Protein AF-A0A4T0DC90-F1 (afdb_monomer_lite)

Sequence (274 aa):
TYKVEVFDHVWHELFNWTFVLSLPRQASRREHAYLPKASVQKIWEVMRNKPYNVRPTMSMYNKLIKSLFIQQRTRDMWHYMCEALPLFEDMRIKTRDLSKALRKALRQPRHEIYTAQPVGQLHEDYMHSRVVQKTSRLWLKRWVRLLLASMHSWRKVDKDLFWSTIQIPKVILEWKEFMPSKVWYDIPGGRVGIILRSGEEKEIYQDKTMNIMDANDKVLGNNSLLPAQDGNRYVLTRRQQKAATKRGRVTLNQQIKAEKDSAGQKLQPEIDDE

Organism: Aureobasidium pullulans (NCBI:txid5580)

Foldseek 3Di:
DDPDQDDLVNLVVVLVVQLVLCDADPVDPPGDRNDPLCVSVVSVCVCCDPPNNHDDDLVSLLSVLVSCLVVLVLVVSVVSLVVCVVVLVVLVVQLVVLVVVLVVVVPDPPVPPPDPDDSVVSVVSNVVSVVSNVVSLVSSLVSVVSSQVSCQVCQVVPPVCCCVPPVVVVVCVVSVVSYDQWGWHAGPVGIDIDGNDDPVRVVVVVVVVVVVVVVVVVVCVVVPPDDPDDDCPDPPDPVNVVVVVVVVVVVVVVVVVVVVVVVVVPDDDDDDDD

Secondary structure (DSSP, 8-state):
-------HHHHHHHHHHHHHHHSPPTT-TTPPPSS-TTHHHHHHHHHHSTTT-PPPPHHHHHHHHHHHHHTT-HHHHHHHHHHHHHHHHHHHHHHHHHHHHHHHHHHS-TT----SS-HHHHHHHHHHHHHHHHHHHHHHHHHHHHHHHHHGGGGGT-TTSHIIIIIHHHHHHHTGGGS-SEEEEEETTEEEEEE---HHHHHHHHHHHHHHHHHHHHHHHHS--S----S------HHHHHHHHHHHHHHHHHHHHHHHHHHHTT--------

Radius of gyration: 29.91 Å; chains: 1; bounding box: 74×61×105 Å

pLDDT: mean 76.02, std 16.68, range [38.88, 96.06]

Structure (mmCIF, N/CA/C/O backbone):
data_AF-A0A4T0DC90-F1
#
_entry.id   AF-A0A4T0DC90-F1
#
loop_
_atom_site.group_PDB
_atom_site.id
_atom_site.type_symbol
_atom_site.label_atom_id
_atom_site.label_alt_id
_atom_site.label_comp_id
_atom_site.label_asym_id
_atom_site.label_entity_id
_atom_site.label_seq_id
_atom_site.pdbx_PDB_ins_code
_atom_site.Cartn_x
_atom_site.Cartn_y
_atom_site.Cartn_z
_atom_site.occupancy
_atom_site.B_iso_or_equiv
_atom_site.auth_seq_id
_atom_site.auth_comp_id
_atom_site.auth_asym_id
_atom_site.auth_atom_id
_atom_site.pdbx_PDB_model_num
ATOM 1 N N . THR A 1 1 ? -26.471 -15.762 -27.097 1.00 46.19 1 THR A N 1
ATOM 2 C CA . THR A 1 1 ? -25.448 -15.151 -26.216 1.00 46.19 1 THR A CA 1
ATOM 3 C C . THR A 1 1 ? -25.757 -15.542 -24.788 1.00 46.19 1 THR A C 1
ATOM 5 O O . THR A 1 1 ? -26.810 -15.174 -24.283 1.00 46.19 1 THR A O 1
ATOM 8 N N . TYR A 1 2 ? -24.912 -16.364 -24.165 1.00 47.03 2 TYR A N 1
ATOM 9 C CA . TYR A 1 2 ? -25.141 -16.836 -22.797 1.00 47.03 2 TYR A CA 1
ATOM 10 C C . TYR A 1 2 ? -24.997 -15.668 -21.809 1.00 47.03 2 TYR A C 1
ATOM 12 O O . TYR A 1 2 ? -23.933 -15.058 -21.725 1.00 47.03 2 TYR A O 1
ATOM 20 N N . LYS A 1 3 ? -26.076 -15.337 -21.088 1.00 64.31 3 LYS A N 1
ATOM 21 C CA . LYS A 1 3 ? -26.096 -14.346 -19.999 1.00 64.31 3 LYS A CA 1
ATOM 22 C C . LYS A 1 3 ? -25.589 -15.001 -18.711 1.00 64.31 3 LYS A C 1
ATOM 24 O O . LYS A 1 3 ? -26.367 -15.254 -17.800 1.00 64.31 3 LYS A O 1
ATOM 29 N N . VAL A 1 4 ? -24.311 -15.368 -18.672 1.00 71.88 4 VAL A N 1
ATOM 30 C CA . VAL A 1 4 ? -23.706 -15.873 -17.433 1.00 71.88 4 VAL A CA 1
ATOM 31 C C . VAL A 1 4 ? -23.219 -14.676 -16.628 1.00 71.88 4 VAL A C 1
ATOM 33 O O . VAL A 1 4 ? -22.333 -13.946 -17.071 1.00 71.88 4 VAL A O 1
ATOM 36 N N . GLU A 1 5 ? -23.822 -14.456 -15.463 1.00 78.88 5 GLU A N 1
ATOM 37 C CA . GLU A 1 5 ? -23.371 -13.443 -14.513 1.00 78.88 5 GLU A CA 1
ATOM 38 C C . GLU A 1 5 ? -22.066 -13.914 -13.868 1.00 78.88 5 GLU A C 1
ATOM 40 O O . GLU A 1 5 ? -22.009 -14.956 -13.213 1.00 78.88 5 GLU A O 1
ATOM 45 N N . VAL A 1 6 ? -20.986 -13.168 -14.091 1.00 81.31 6 VAL A N 1
ATOM 46 C CA . VAL A 1 6 ? -19.691 -13.472 -13.479 1.00 81.31 6 VAL A CA 1
ATOM 47 C C . VAL A 1 6 ? -19.622 -12.760 -12.135 1.00 81.31 6 VAL A C 1
ATOM 49 O O . VAL A 1 6 ? -19.475 -11.541 -12.084 1.00 81.31 6 VAL A O 1
ATOM 52 N N . PHE A 1 7 ? -19.726 -13.527 -11.053 1.00 87.00 7 PHE A N 1
ATOM 53 C CA . PHE A 1 7 ? -19.676 -13.005 -9.688 1.00 87.00 7 PHE A CA 1
ATOM 54 C C . PHE A 1 7 ? -18.282 -12.487 -9.295 1.00 87.00 7 PHE A C 1
ATOM 56 O O . PHE A 1 7 ? -17.257 -12.998 -9.752 1.00 87.00 7 PHE A O 1
ATOM 63 N N . ASP A 1 8 ? -18.234 -11.548 -8.346 1.00 86.62 8 ASP A N 1
ATOM 64 C CA . ASP A 1 8 ? -16.992 -10.947 -7.829 1.00 86.62 8 ASP A CA 1
ATOM 65 C C . ASP A 1 8 ? -15.973 -11.983 -7.326 1.00 86.62 8 ASP A C 1
ATOM 67 O O . ASP A 1 8 ? -14.770 -11.855 -7.562 1.00 86.62 8 ASP A O 1
ATOM 71 N N . HIS A 1 9 ? -16.436 -13.050 -6.667 1.00 89.75 9 HIS A N 1
ATOM 72 C CA . HIS A 1 9 ? -15.550 -14.104 -6.166 1.00 89.75 9 HIS A CA 1
ATOM 73 C C . HIS A 1 9 ? -14.828 -14.848 -7.302 1.00 89.75 9 HIS A C 1
ATOM 75 O O . HIS A 1 9 ? -13.655 -15.190 -7.155 1.00 89.75 9 HIS A O 1
ATOM 81 N N . VAL A 1 10 ? -15.482 -15.036 -8.455 1.00 92.06 10 VAL A N 1
ATOM 82 C CA . VAL A 1 10 ? -14.874 -15.669 -9.635 1.00 92.06 10 VAL A CA 1
ATOM 83 C C . VAL A 1 10 ? -13.746 -14.793 -10.168 1.00 92.06 10 VAL A C 1
ATOM 85 O O . VAL A 1 10 ? -12.674 -15.297 -10.494 1.00 92.06 10 VAL A O 1
ATOM 88 N N . TRP A 1 11 ? -13.940 -13.472 -10.189 1.00 93.31 11 TRP A N 1
ATOM 89 C CA . TRP A 1 11 ? -12.897 -12.522 -10.576 1.00 93.31 11 TRP A CA 1
ATOM 90 C C . TRP A 1 11 ? -11.725 -12.502 -9.599 1.00 93.31 11 TRP A C 1
ATOM 92 O O . TRP A 1 11 ? -10.570 -12.451 -10.029 1.00 93.31 11 TRP A O 1
ATOM 102 N N . HIS A 1 12 ? -11.995 -12.586 -8.295 1.00 92.62 12 HIS A N 1
ATOM 103 C CA . HIS A 1 12 ? -10.946 -12.715 -7.288 1.00 92.62 12 HIS A CA 1
ATOM 104 C C . HIS A 1 12 ? -10.106 -13.979 -7.500 1.00 92.62 12 HIS A C 1
ATOM 106 O O . HIS A 1 12 ? -8.875 -13.889 -7.497 1.00 92.62 12 HIS A O 1
ATOM 112 N N . GLU A 1 13 ? -10.745 -15.127 -7.732 1.00 94.25 13 GLU A N 1
ATOM 113 C CA . GLU A 1 13 ? -10.051 -16.385 -8.011 1.00 94.25 13 GLU A CA 1
ATOM 114 C C . GLU A 1 13 ? -9.278 -16.329 -9.327 1.00 94.25 13 GLU A C 1
ATOM 116 O O . GLU A 1 13 ? -8.080 -16.615 -9.351 1.00 94.25 13 GLU A O 1
ATOM 121 N N . LEU A 1 14 ? -9.900 -15.868 -10.412 1.00 94.31 14 LEU A N 1
ATOM 122 C CA . LEU A 1 14 ? -9.240 -15.728 -11.709 1.00 94.31 14 LEU A CA 1
ATOM 123 C C . LEU A 1 14 ? -7.994 -14.837 -11.606 1.00 94.31 14 LEU A C 1
ATOM 125 O O . LEU A 1 14 ? -6.917 -15.181 -12.100 1.00 94.31 14 LEU A O 1
ATOM 129 N N . PHE A 1 15 ? -8.103 -13.707 -10.912 1.00 94.62 15 PHE A N 1
ATOM 130 C CA . PHE A 1 15 ? -6.975 -12.815 -10.681 1.00 94.62 15 PHE A CA 1
ATOM 131 C C . PHE A 1 15 ? -5.882 -13.461 -9.812 1.00 94.62 15 PHE A C 1
ATOM 133 O O . PHE A 1 15 ? -4.690 -13.301 -10.083 1.00 94.62 15 PHE A O 1
ATOM 140 N N . ASN A 1 16 ? -6.263 -14.225 -8.783 1.00 94.19 16 ASN A N 1
ATOM 141 C CA . ASN A 1 16 ? -5.315 -14.966 -7.950 1.00 94.19 16 ASN A CA 1
ATOM 142 C C . ASN A 1 16 ? -4.542 -16.005 -8.769 1.00 94.19 16 ASN A C 1
ATOM 144 O O . ASN A 1 16 ? -3.310 -16.021 -8.718 1.00 94.19 16 ASN A O 1
ATOM 148 N N . TRP A 1 17 ? -5.242 -16.835 -9.543 1.00 92.94 17 TRP A N 1
ATOM 149 C CA . TRP A 1 17 ? -4.631 -17.881 -10.361 1.00 92.94 17 TRP A CA 1
ATOM 150 C C . TRP A 1 17 ? -3.724 -17.304 -11.433 1.00 92.94 17 TRP A C 1
ATOM 152 O O . TRP A 1 17 ? -2.595 -17.757 -11.603 1.00 92.94 17 TRP A O 1
ATOM 162 N N . THR A 1 18 ? -4.161 -16.248 -12.108 1.00 93.69 18 THR A N 1
ATOM 163 C CA . THR A 1 18 ? -3.345 -15.610 -13.146 1.00 93.69 18 THR A CA 1
ATOM 164 C C . THR A 1 18 ? -2.102 -14.942 -12.581 1.00 93.69 18 THR A C 1
ATOM 166 O O . THR A 1 18 ? -1.031 -15.040 -13.178 1.00 93.69 18 THR A O 1
ATOM 169 N N . PHE A 1 19 ? -2.188 -14.364 -11.382 1.00 92.62 19 PHE A N 1
ATOM 170 C CA . PHE A 1 19 ? -1.011 -13.913 -10.652 1.00 92.62 19 PHE A CA 1
ATOM 171 C C . PHE A 1 19 ? -0.057 -15.068 -10.325 1.00 92.62 19 PHE A C 1
ATOM 173 O O . PHE A 1 19 ? 1.134 -14.962 -10.617 1.00 92.62 19 PHE A O 1
ATOM 180 N N . VAL A 1 20 ? -0.558 -16.174 -9.768 1.00 90.38 20 VAL A N 1
ATOM 181 C CA . VAL A 1 20 ? 0.259 -17.348 -9.411 1.00 90.38 20 VAL A CA 1
ATOM 182 C C . VAL A 1 20 ? 0.948 -17.941 -10.643 1.00 90.38 20 VAL A C 1
ATOM 184 O O . VAL A 1 20 ? 2.150 -18.186 -10.603 1.00 90.38 20 VAL A O 1
ATOM 187 N N . LEU A 1 21 ? 0.221 -18.102 -11.749 1.00 89.44 21 LEU A N 1
ATOM 188 C CA . LEU A 1 21 ? 0.732 -18.667 -13.002 1.00 89.44 21 LEU A CA 1
ATOM 189 C C . LEU A 1 21 ? 1.676 -17.718 -13.763 1.00 89.44 21 LEU A C 1
ATOM 191 O O . LEU A 1 21 ? 2.474 -18.176 -14.579 1.00 89.44 21 LEU A O 1
ATOM 195 N N . SER A 1 22 ? 1.614 -16.408 -13.493 1.00 88.75 22 SER A N 1
ATOM 196 C CA . SER A 1 22 ? 2.533 -15.411 -14.068 1.00 88.75 22 SER A CA 1
ATOM 197 C C . SER A 1 22 ? 3.902 -15.352 -13.380 1.00 88.75 22 SER A C 1
ATOM 199 O O . SER A 1 22 ? 4.828 -14.705 -13.881 1.00 88.75 22 SER A O 1
ATOM 201 N N . LEU A 1 23 ? 4.038 -15.992 -12.215 1.00 82.94 23 LEU A N 1
ATOM 202 C CA . LEU A 1 23 ? 5.267 -16.005 -11.435 1.00 82.94 23 LEU A CA 1
ATOM 203 C C . LEU A 1 23 ? 6.037 -17.310 -11.655 1.00 82.94 23 LEU A C 1
ATOM 205 O O . LEU A 1 23 ? 5.439 -18.383 -11.597 1.00 82.94 23 LEU A O 1
ATOM 209 N N . PRO A 1 24 ? 7.370 -17.255 -11.827 1.00 73.62 24 PRO A N 1
ATOM 210 C CA . PRO A 1 24 ? 8.175 -18.467 -11.776 1.00 73.62 24 PRO A CA 1
ATOM 211 C C . PRO A 1 24 ? 8.087 -19.068 -10.366 1.00 73.62 24 PRO A C 1
ATOM 213 O O . PRO A 1 24 ? 8.193 -18.346 -9.364 1.00 73.62 24 PRO A O 1
ATOM 216 N N . ARG A 1 25 ? 7.897 -20.388 -10.263 1.00 69.19 25 ARG A N 1
ATOM 217 C CA . ARG A 1 25 ? 7.914 -21.080 -8.969 1.00 69.19 25 ARG A CA 1
ATOM 218 C C . ARG A 1 25 ? 9.323 -21.004 -8.387 1.00 69.19 25 ARG A C 1
ATOM 220 O O . ARG A 1 25 ? 10.276 -21.499 -8.975 1.00 69.19 25 ARG A O 1
ATOM 227 N N . GLN A 1 26 ? 9.454 -20.402 -7.203 1.00 60.03 26 GLN A N 1
ATOM 228 C CA . GLN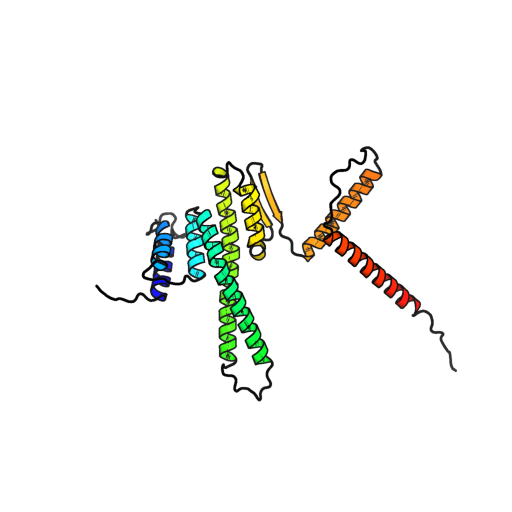 A 1 26 ? 10.757 -20.208 -6.547 1.00 60.03 26 GLN A CA 1
ATOM 229 C C . GLN A 1 26 ? 11.516 -21.524 -6.291 1.00 60.03 26 GLN A C 1
ATOM 231 O O . GLN A 1 26 ? 12.736 -21.488 -6.166 1.00 60.03 26 GLN A O 1
ATOM 236 N N . ALA A 1 27 ? 10.815 -22.661 -6.230 1.00 58.62 27 ALA A N 1
ATOM 237 C CA . ALA A 1 27 ? 11.397 -23.976 -5.966 1.00 58.62 27 ALA A CA 1
ATOM 238 C C . ALA A 1 27 ? 12.170 -24.574 -7.157 1.00 58.62 27 ALA A C 1
ATOM 240 O O . ALA A 1 27 ? 13.058 -25.393 -6.945 1.00 58.62 27 ALA A O 1
ATOM 241 N N . SER A 1 28 ? 11.890 -24.153 -8.395 1.00 59.47 28 SER A N 1
ATOM 242 C CA . SER A 1 28 ? 12.554 -24.686 -9.586 1.00 59.47 28 SER A CA 1
ATOM 243 C C . SER A 1 28 ? 13.048 -23.543 -10.461 1.00 59.47 28 SER A C 1
ATOM 245 O O . SER A 1 28 ? 12.296 -22.925 -11.210 1.00 59.47 28 SER A O 1
ATOM 247 N N . ARG A 1 29 ? 14.358 -23.269 -10.403 1.00 55.06 29 ARG A N 1
ATOM 248 C CA . ARG A 1 29 ? 15.034 -22.270 -11.258 1.00 55.06 29 ARG A CA 1
ATOM 249 C C . ARG A 1 29 ? 14.866 -22.526 -12.766 1.00 55.06 29 ARG A C 1
ATOM 251 O O . ARG A 1 29 ? 15.217 -21.650 -13.549 1.00 55.06 29 ARG A O 1
ATOM 258 N N . ARG A 1 30 ? 14.376 -23.706 -13.168 1.00 57.03 30 ARG A N 1
ATOM 259 C CA . ARG A 1 30 ? 14.184 -24.124 -14.567 1.00 57.03 30 ARG A CA 1
ATOM 260 C C . ARG A 1 30 ? 12.716 -24.125 -15.014 1.00 57.03 30 ARG A C 1
ATOM 262 O O . ARG A 1 30 ? 12.452 -24.334 -16.194 1.00 57.03 30 ARG A O 1
ATOM 269 N N . GLU A 1 31 ? 11.767 -23.888 -14.109 1.00 63.62 31 GLU A N 1
ATOM 270 C CA . GLU A 1 31 ? 10.351 -23.796 -14.470 1.00 63.62 31 GLU A CA 1
ATOM 271 C C . GLU A 1 31 ? 10.015 -22.408 -15.019 1.00 63.62 31 GLU A C 1
ATOM 273 O O . GLU A 1 31 ? 10.215 -21.377 -14.370 1.00 63.62 31 GLU A O 1
ATOM 278 N N . HIS A 1 32 ? 9.484 -22.395 -16.239 1.00 64.31 32 HIS A N 1
ATOM 279 C CA . HIS A 1 32 ? 9.000 -21.189 -16.892 1.00 64.31 32 HIS A CA 1
ATOM 280 C C . HIS A 1 32 ? 7.630 -20.807 -16.321 1.00 64.31 32 HIS A C 1
ATOM 282 O O . HIS A 1 32 ? 6.835 -21.667 -15.944 1.00 64.31 32 HIS A O 1
ATOM 288 N N . ALA A 1 33 ? 7.347 -19.505 -16.249 1.00 72.69 33 ALA A N 1
ATOM 289 C CA . ALA A 1 33 ? 5.997 -19.045 -15.942 1.00 72.69 33 ALA A CA 1
ATOM 290 C C . ALA A 1 33 ? 5.040 -19.516 -17.049 1.00 72.69 33 ALA A C 1
ATOM 292 O O . ALA A 1 33 ? 5.335 -19.341 -18.231 1.00 72.69 33 ALA A O 1
ATOM 293 N N . TYR A 1 34 ? 3.897 -20.087 -16.665 1.00 82.25 34 TYR A N 1
ATOM 294 C CA . TYR A 1 34 ? 2.887 -20.573 -17.612 1.00 82.25 34 TYR A CA 1
ATOM 295 C C . TYR A 1 34 ? 2.160 -19.427 -18.318 1.00 82.25 34 TYR A C 1
ATOM 297 O O . TYR A 1 34 ? 1.641 -19.603 -19.417 1.00 82.25 34 TYR A O 1
ATOM 305 N N . LEU A 1 35 ? 2.127 -18.245 -17.694 1.00 84.88 35 LEU A N 1
ATOM 306 C CA . LEU A 1 35 ? 1.540 -17.043 -18.270 1.00 84.88 35 LEU A CA 1
ATOM 307 C C . LEU A 1 35 ? 2.567 -15.911 -18.393 1.00 84.88 35 LEU A C 1
ATOM 309 O O . LEU A 1 35 ? 3.408 -15.729 -17.507 1.00 84.88 35 LEU A O 1
ATOM 313 N N . PRO A 1 36 ? 2.460 -15.066 -19.438 1.00 86.88 36 PRO A N 1
ATOM 314 C CA . PRO A 1 36 ? 3.227 -13.831 -19.522 1.00 86.88 36 PRO A CA 1
ATOM 315 C C . PRO A 1 36 ? 2.995 -12.946 -18.294 1.00 86.88 36 PRO A C 1
ATOM 317 O O . PRO A 1 36 ? 1.861 -12.805 -17.829 1.00 86.88 36 PRO A O 1
ATOM 320 N N . LYS A 1 37 ? 4.040 -12.259 -17.822 1.00 82.75 37 LYS A N 1
ATOM 321 C CA . LYS A 1 37 ? 3.958 -11.352 -16.658 1.00 82.75 37 LYS A CA 1
ATOM 322 C C . LYS A 1 37 ? 2.877 -10.272 -16.823 1.00 82.75 37 LYS A C 1
ATOM 324 O O . LYS A 1 37 ? 2.163 -9.955 -15.875 1.00 82.75 37 LYS A O 1
ATOM 329 N N . ALA A 1 38 ? 2.705 -9.770 -18.048 1.00 87.06 38 ALA A N 1
ATOM 330 C CA . ALA A 1 38 ? 1.704 -8.760 -18.393 1.00 87.06 38 ALA A CA 1
ATOM 331 C C . ALA A 1 38 ? 0.243 -9.241 -18.253 1.00 87.06 38 ALA A C 1
ATOM 333 O O . ALA A 1 38 ? -0.665 -8.413 -18.227 1.00 87.06 38 ALA A O 1
ATOM 334 N N . SER A 1 39 ? -0.009 -10.552 -18.138 1.00 91.12 39 SER A N 1
ATOM 335 C CA . SER A 1 39 ? -1.370 -11.114 -18.061 1.00 91.12 39 SER A CA 1
ATOM 336 C C . SER A 1 39 ? -2.147 -10.610 -16.845 1.00 91.12 39 SER A C 1
ATOM 338 O O . SER A 1 39 ? -3.341 -10.347 -16.951 1.00 91.12 39 SER A O 1
ATOM 340 N N . VAL A 1 40 ? -1.461 -10.392 -15.717 1.00 92.50 40 VAL A N 1
ATOM 341 C CA . VAL A 1 40 ? -2.071 -9.847 -14.490 1.00 92.50 40 VAL A CA 1
ATOM 342 C C . VAL A 1 40 ? -2.667 -8.464 -14.744 1.00 92.50 40 VAL A C 1
ATOM 344 O O . VAL A 1 40 ? -3.779 -8.180 -14.311 1.00 92.50 40 VAL A O 1
ATOM 347 N N . GLN A 1 41 ? -1.953 -7.614 -15.483 1.00 91.94 41 GLN A N 1
ATOM 348 C CA . GLN A 1 41 ? -2.438 -6.281 -15.821 1.00 91.94 41 GLN A CA 1
ATOM 349 C C . GLN A 1 41 ? -3.584 -6.327 -16.835 1.00 91.94 41 GLN A C 1
ATOM 351 O O . GLN A 1 41 ? -4.558 -5.600 -16.679 1.00 91.94 41 GLN A O 1
ATOM 356 N N . LYS A 1 42 ? -3.515 -7.214 -17.834 1.00 92.00 42 LYS A N 1
ATOM 357 C CA . LYS A 1 42 ? -4.616 -7.380 -18.795 1.00 92.00 42 LYS A CA 1
ATOM 358 C C . LYS A 1 42 ? -5.919 -7.762 -18.092 1.00 92.00 42 LYS A C 1
ATOM 360 O O . LYS A 1 42 ? -6.958 -7.170 -18.354 1.00 92.00 42 LYS A O 1
ATOM 365 N N . ILE A 1 43 ? -5.864 -8.716 -17.163 1.00 93.56 43 ILE A N 1
ATOM 366 C CA . ILE A 1 43 ? -7.049 -9.145 -16.404 1.00 93.56 43 ILE A CA 1
ATOM 367 C C . ILE A 1 43 ? -7.536 -8.040 -15.475 1.00 93.56 43 ILE A C 1
ATOM 369 O O . ILE A 1 43 ? -8.739 -7.825 -15.367 1.00 93.56 43 ILE A O 1
ATOM 373 N N . TRP A 1 44 ? -6.614 -7.309 -14.849 1.00 94.25 44 TRP A N 1
ATOM 374 C CA . TRP A 1 44 ? -6.943 -6.139 -14.041 1.00 94.25 44 TRP A CA 1
ATOM 375 C C . TRP A 1 44 ? -7.742 -5.088 -14.825 1.00 94.25 44 TRP A C 1
ATOM 377 O O . TRP A 1 44 ? -8.720 -4.544 -14.317 1.00 94.25 44 TRP A O 1
ATOM 387 N N . GLU A 1 45 ? -7.352 -4.819 -16.070 1.00 93.50 45 GLU A N 1
ATOM 388 C CA . GLU A 1 45 ? -8.059 -3.893 -16.957 1.00 93.50 45 GLU A CA 1
ATOM 389 C C . GLU A 1 45 ? -9.429 -4.449 -17.369 1.00 93.50 45 GLU A C 1
ATOM 391 O O . GLU A 1 45 ? -10.433 -3.760 -17.210 1.00 93.50 45 GLU A O 1
ATOM 396 N N . VAL A 1 46 ? -9.499 -5.709 -17.815 1.00 93.25 46 VAL A N 1
ATOM 397 C CA . VAL A 1 46 ? -10.761 -6.360 -18.224 1.00 93.25 46 VAL A CA 1
ATOM 398 C C . VAL A 1 46 ? -11.789 -6.374 -17.095 1.00 93.25 46 VAL A C 1
ATOM 400 O O . VAL A 1 46 ? -12.956 -6.075 -17.321 1.00 93.25 46 VAL A O 1
ATOM 403 N N . MET A 1 47 ? -11.353 -6.695 -15.880 1.00 92.94 47 MET A N 1
ATOM 404 C CA . MET A 1 47 ? -12.219 -6.800 -14.712 1.00 92.94 47 MET A CA 1
ATOM 405 C C . MET A 1 47 ? -12.809 -5.440 -14.288 1.00 92.94 47 MET A C 1
ATOM 407 O O . MET A 1 47 ? -13.949 -5.378 -13.824 1.00 92.94 47 MET A O 1
ATOM 411 N N . ARG A 1 48 ? -12.044 -4.347 -14.422 1.00 91.69 48 ARG A N 1
ATOM 412 C CA . ARG A 1 48 ? -12.501 -2.994 -14.050 1.00 91.69 48 ARG A CA 1
ATOM 413 C C . ARG A 1 48 ? -13.292 -2.304 -15.155 1.00 91.69 48 ARG A C 1
ATOM 415 O O . ARG A 1 48 ? -14.125 -1.455 -14.859 1.00 91.69 48 ARG A O 1
ATOM 422 N N . ASN A 1 49 ? -13.016 -2.636 -16.412 1.00 92.00 49 ASN A N 1
ATOM 423 C CA . ASN A 1 49 ? -13.699 -2.043 -17.549 1.00 92.00 49 ASN A CA 1
ATOM 424 C C . ASN A 1 49 ? -15.129 -2.589 -17.685 1.00 92.00 49 ASN A C 1
ATOM 426 O O . ASN A 1 49 ? -15.476 -3.669 -17.195 1.00 92.00 49 ASN A O 1
ATOM 430 N N . LYS A 1 50 ? -15.973 -1.843 -18.407 1.00 82.94 50 LYS A N 1
ATOM 431 C CA . LYS A 1 50 ? -17.284 -2.345 -18.832 1.00 82.94 50 LYS A CA 1
ATOM 432 C C . LYS A 1 50 ? -17.071 -3.622 -19.663 1.00 82.94 50 LYS A C 1
ATOM 434 O O . LYS A 1 50 ? -16.198 -3.616 -20.533 1.00 82.94 50 LYS A O 1
ATOM 439 N N . PRO A 1 51 ? -17.838 -4.699 -19.421 1.00 86.56 51 PRO A N 1
ATOM 440 C CA . PRO A 1 51 ? -19.126 -4.735 -18.715 1.00 86.56 51 PRO A CA 1
ATOM 441 C C . PRO A 1 51 ? -19.079 -5.074 -17.210 1.00 86.56 51 PRO A C 1
ATOM 443 O O . PRO A 1 51 ? -20.121 -4.992 -16.568 1.00 86.56 51 PRO A O 1
ATOM 446 N N . TYR A 1 52 ? -17.927 -5.450 -16.643 1.00 85.12 52 TYR A N 1
ATOM 447 C CA . TYR A 1 52 ? -17.878 -6.118 -15.331 1.00 85.12 52 TYR A CA 1
ATOM 448 C C . TYR A 1 52 ? -17.770 -5.167 -14.130 1.00 85.12 52 TYR A C 1
ATOM 450 O O . TYR A 1 52 ? -18.371 -5.445 -13.099 1.00 85.12 52 TYR A O 1
ATOM 458 N N . ASN A 1 53 ? -17.059 -4.036 -14.254 1.00 88.88 53 ASN A N 1
ATOM 459 C CA . ASN A 1 53 ? -16.951 -2.987 -13.219 1.00 88.88 53 ASN A CA 1
ATOM 460 C C . ASN A 1 53 ? -16.657 -3.499 -11.786 1.00 88.88 53 ASN A C 1
ATOM 462 O O . ASN A 1 53 ? -17.159 -2.943 -10.804 1.00 88.88 53 ASN A O 1
ATOM 466 N N . VAL A 1 54 ? -15.852 -4.553 -11.642 1.00 89.12 54 VAL A N 1
ATOM 467 C CA . VAL A 1 54 ? -15.586 -5.159 -10.328 1.00 89.12 54 VAL A CA 1
ATOM 468 C C . VAL A 1 54 ? -14.719 -4.225 -9.492 1.00 89.12 54 VAL A C 1
ATOM 470 O O . VAL A 1 54 ? -13.730 -3.661 -9.973 1.00 89.12 54 VAL A O 1
ATOM 473 N N . ARG A 1 55 ? -15.058 -4.092 -8.207 1.00 90.19 55 ARG A N 1
ATOM 474 C CA . ARG A 1 55 ? -14.303 -3.268 -7.258 1.00 90.19 55 ARG A CA 1
ATOM 475 C C . ARG A 1 55 ? -13.077 -4.029 -6.742 1.00 90.19 55 ARG A C 1
ATOM 477 O O . ARG A 1 55 ? -13.238 -5.043 -6.062 1.00 90.19 55 ARG A O 1
ATOM 484 N N . PRO A 1 56 ? -11.845 -3.557 -6.998 1.00 92.50 56 PRO A N 1
ATOM 485 C CA . PRO A 1 56 ? -10.662 -4.275 -6.549 1.00 92.50 56 PRO A CA 1
ATOM 486 C C . PRO A 1 56 ? -10.481 -4.197 -5.031 1.00 92.50 56 PRO A C 1
ATOM 488 O O . PRO A 1 56 ? -10.622 -3.138 -4.420 1.00 92.50 56 PRO A O 1
ATOM 491 N N . THR A 1 57 ? -10.083 -5.311 -4.420 1.00 93.31 57 THR A N 1
ATOM 492 C CA . THR A 1 57 ? -9.711 -5.358 -3.000 1.00 93.31 57 THR A CA 1
ATOM 493 C C . THR A 1 57 ? -8.217 -5.113 -2.792 1.00 93.31 57 THR A C 1
ATOM 495 O O . THR A 1 57 ? -7.386 -5.314 -3.681 1.00 93.31 57 THR A O 1
ATOM 498 N N . MET A 1 58 ? -7.838 -4.748 -1.564 1.00 94.12 58 MET A N 1
ATOM 499 C CA . MET A 1 58 ? -6.441 -4.478 -1.192 1.00 94.12 58 MET A CA 1
ATOM 500 C C . MET A 1 58 ? -5.491 -5.659 -1.477 1.00 94.12 58 MET A C 1
ATOM 502 O O . MET A 1 58 ? -4.338 -5.474 -1.868 1.00 94.12 58 MET A O 1
ATOM 506 N N . SER A 1 59 ? -5.988 -6.894 -1.342 1.00 94.31 59 SER A N 1
ATOM 507 C CA . SER A 1 59 ? -5.243 -8.115 -1.685 1.00 94.31 59 SER A CA 1
ATOM 508 C C . SER A 1 59 ? -4.899 -8.192 -3.177 1.00 94.31 59 SER A C 1
ATOM 510 O O . SER A 1 59 ? -3.817 -8.662 -3.540 1.00 94.31 59 SER A O 1
ATOM 512 N N . MET A 1 60 ? -5.790 -7.711 -4.049 1.00 94.75 60 MET A N 1
ATOM 513 C CA . MET A 1 60 ? -5.563 -7.691 -5.493 1.00 94.75 60 MET A CA 1
ATOM 514 C C . MET A 1 60 ? -4.539 -6.622 -5.868 1.00 94.75 60 MET A C 1
ATOM 516 O O . MET A 1 60 ? -3.594 -6.925 -6.593 1.00 94.75 60 MET A O 1
ATOM 520 N N . TYR A 1 61 ? -4.642 -5.422 -5.284 1.00 96.06 61 TYR A N 1
ATOM 521 C CA . TYR A 1 61 ? -3.611 -4.388 -5.423 1.00 96.06 61 TYR A CA 1
ATOM 522 C C . TYR A 1 61 ? -2.233 -4.903 -5.013 1.00 96.06 61 TYR A C 1
ATOM 524 O O . TYR A 1 61 ? -1.257 -4.707 -5.733 1.00 96.06 61 TYR A O 1
ATOM 532 N N . ASN A 1 62 ? -2.143 -5.643 -3.904 1.00 95.88 62 ASN A N 1
ATOM 533 C CA . ASN A 1 62 ? -0.873 -6.203 -3.446 1.00 95.88 62 ASN A CA 1
ATOM 534 C C . ASN A 1 62 ? -0.241 -7.155 -4.476 1.00 95.88 62 ASN A C 1
ATOM 536 O O . ASN A 1 62 ? 0.974 -7.127 -4.688 1.00 95.88 62 ASN A O 1
ATOM 540 N N . LYS A 1 63 ? -1.055 -7.986 -5.134 1.00 94.62 63 LYS A N 1
ATOM 541 C CA . LYS A 1 63 ? -0.598 -8.882 -6.206 1.00 94.62 63 LYS A CA 1
ATOM 542 C C . LYS A 1 63 ? -0.219 -8.106 -7.470 1.00 94.62 63 LYS A C 1
ATOM 544 O O . LYS A 1 63 ? 0.845 -8.368 -8.032 1.00 94.62 63 LYS A O 1
ATOM 549 N N . LEU A 1 64 ? -1.021 -7.116 -7.870 1.00 95.00 64 LEU A N 1
ATOM 550 C CA . LEU A 1 64 ? -0.732 -6.251 -9.016 1.00 95.00 64 LEU A CA 1
ATOM 551 C C . LEU A 1 64 ? 0.599 -5.517 -8.839 1.00 95.00 64 LEU A C 1
ATOM 553 O O . LEU A 1 64 ? 1.481 -5.630 -9.683 1.00 95.00 64 LEU A O 1
ATOM 557 N N . ILE A 1 65 ? 0.778 -4.833 -7.710 1.00 94.94 65 ILE A N 1
ATOM 558 C CA . ILE A 1 65 ? 1.989 -4.074 -7.376 1.00 94.94 65 ILE A CA 1
ATOM 559 C C . ILE A 1 65 ? 3.216 -4.984 -7.376 1.00 94.94 65 ILE A C 1
ATOM 561 O O . ILE A 1 65 ? 4.249 -4.638 -7.948 1.00 94.94 65 ILE A O 1
ATOM 565 N N . LYS A 1 66 ? 3.101 -6.191 -6.809 1.00 92.81 66 LYS A N 1
ATOM 566 C CA . LYS A 1 66 ? 4.185 -7.179 -6.858 1.00 92.81 66 LYS A CA 1
ATOM 567 C C . LYS A 1 66 ? 4.499 -7.621 -8.295 1.00 92.81 66 LYS A C 1
ATOM 569 O O . LYS A 1 66 ? 5.672 -7.796 -8.615 1.00 92.81 66 LYS A O 1
ATOM 574 N N . SER A 1 67 ? 3.493 -7.788 -9.153 1.00 92.50 67 SER A N 1
ATOM 575 C CA . SER A 1 67 ? 3.704 -8.110 -10.571 1.00 92.50 67 SER A CA 1
ATOM 576 C C . SER A 1 67 ? 4.394 -6.962 -11.319 1.00 92.50 67 SER A C 1
ATOM 578 O O . SER A 1 67 ? 5.388 -7.192 -12.007 1.00 92.50 67 SER A O 1
ATOM 580 N N . LEU A 1 68 ? 3.946 -5.719 -11.118 1.00 91.88 68 LEU A N 1
ATOM 581 C CA . LEU A 1 68 ? 4.533 -4.521 -11.732 1.00 91.88 68 LEU A CA 1
ATOM 582 C C . LEU A 1 68 ? 5.987 -4.306 -11.308 1.00 91.88 68 LEU A C 1
ATOM 584 O O . LEU A 1 68 ? 6.829 -3.993 -12.147 1.00 91.88 68 LEU A O 1
ATOM 588 N N . PHE A 1 69 ? 6.303 -4.558 -10.037 1.00 90.62 69 PHE A N 1
ATOM 589 C CA . PHE A 1 69 ? 7.677 -4.556 -9.540 1.00 90.62 69 PHE A CA 1
ATOM 590 C C . PHE A 1 69 ? 8.568 -5.542 -10.312 1.00 90.62 69 PHE A C 1
ATOM 592 O O . PHE A 1 69 ? 9.652 -5.182 -10.763 1.00 90.62 69 PHE A O 1
ATOM 599 N N . ILE A 1 70 ? 8.103 -6.779 -10.524 1.00 87.75 70 ILE A N 1
ATOM 600 C CA . ILE A 1 70 ? 8.856 -7.812 -11.261 1.00 87.75 70 ILE A CA 1
ATOM 601 C C . ILE A 1 70 ? 9.027 -7.441 -12.741 1.00 87.75 70 ILE A C 1
ATOM 603 O O . ILE A 1 70 ? 10.014 -7.831 -13.367 1.00 87.75 70 ILE A O 1
ATOM 607 N N . GLN A 1 71 ? 8.077 -6.693 -13.298 1.00 87.31 71 GLN A N 1
ATOM 608 C CA . GLN A 1 71 ? 8.138 -6.146 -14.654 1.00 87.31 71 GLN A CA 1
ATOM 609 C C . GLN A 1 71 ? 8.962 -4.851 -14.753 1.00 87.31 71 GLN A C 1
ATOM 611 O O . GLN A 1 71 ? 9.100 -4.327 -15.852 1.00 87.31 71 GLN A O 1
ATOM 616 N N . GLN A 1 72 ? 9.492 -4.323 -13.641 1.00 86.88 72 GLN A N 1
ATOM 617 C CA . GLN A 1 72 ? 10.171 -3.018 -13.574 1.00 86.88 72 GLN A CA 1
ATOM 618 C C . GLN A 1 72 ? 9.292 -1.838 -14.046 1.00 86.88 72 GLN A C 1
ATOM 620 O O . GLN A 1 72 ? 9.788 -0.796 -14.472 1.00 86.88 72 GLN A O 1
ATOM 625 N N . ARG A 1 73 ? 7.962 -1.970 -13.931 1.00 86.81 73 ARG A N 1
ATOM 626 C CA . ARG A 1 73 ? 6.971 -0.939 -14.284 1.00 86.81 73 ARG A CA 1
ATOM 627 C C . ARG A 1 73 ? 6.673 -0.021 -13.099 1.00 86.81 73 ARG A C 1
ATOM 629 O O . ARG A 1 73 ? 5.567 0.030 -12.565 1.00 86.81 73 ARG A O 1
ATOM 636 N N . THR A 1 74 ? 7.691 0.704 -12.659 1.00 85.31 74 THR A N 1
ATOM 637 C CA . THR A 1 74 ? 7.643 1.512 -11.431 1.00 85.31 74 THR A CA 1
ATOM 638 C C . THR A 1 74 ? 6.653 2.680 -11.497 1.00 85.31 74 THR A C 1
ATOM 640 O O . THR A 1 74 ? 6.016 2.982 -10.490 1.00 85.31 74 THR A O 1
ATOM 643 N N . ARG A 1 75 ? 6.463 3.314 -12.666 1.00 83.88 75 ARG A N 1
ATOM 644 C CA . ARG A 1 75 ? 5.484 4.409 -12.826 1.00 83.88 75 ARG A CA 1
ATOM 645 C C . ARG A 1 75 ? 4.055 3.919 -12.595 1.00 83.88 75 ARG A C 1
ATOM 647 O O . ARG A 1 75 ? 3.303 4.552 -11.861 1.00 83.88 75 ARG A O 1
ATOM 654 N N . ASP A 1 76 ? 3.705 2.780 -13.183 1.00 89.44 76 ASP A N 1
ATOM 655 C CA . ASP A 1 76 ? 2.389 2.166 -12.991 1.00 89.44 76 ASP A CA 1
ATOM 656 C C . ASP A 1 76 ? 2.220 1.690 -11.551 1.00 89.44 76 ASP A C 1
ATOM 658 O O . ASP A 1 76 ? 1.168 1.875 -10.948 1.00 89.44 76 ASP A O 1
ATOM 662 N N . MET A 1 77 ? 3.281 1.130 -10.965 1.00 91.06 77 MET A N 1
ATOM 663 C CA . MET A 1 77 ? 3.271 0.731 -9.563 1.00 91.06 77 MET A CA 1
ATOM 664 C C . MET A 1 77 ? 2.947 1.913 -8.645 1.00 91.06 77 MET A C 1
ATOM 666 O O . MET A 1 77 ? 2.095 1.777 -7.773 1.00 91.06 77 MET A O 1
ATOM 670 N N . TRP A 1 78 ? 3.575 3.071 -8.867 1.00 88.44 78 TRP A N 1
ATOM 671 C CA . TRP A 1 78 ? 3.267 4.299 -8.136 1.00 88.44 78 TRP A CA 1
ATOM 672 C C . TRP A 1 78 ? 1.803 4.718 -8.303 1.00 88.44 78 TRP A C 1
ATOM 674 O O . TRP A 1 78 ? 1.123 4.972 -7.311 1.00 88.44 78 TRP A O 1
ATOM 684 N N . HIS A 1 79 ? 1.298 4.727 -9.539 1.00 91.06 79 HIS A N 1
ATOM 685 C CA . HIS A 1 79 ? -0.095 5.073 -9.821 1.00 91.06 79 HIS A CA 1
ATOM 686 C C . HIS A 1 79 ? -1.079 4.194 -9.031 1.00 91.06 79 HIS A C 1
ATOM 688 O O . HIS A 1 79 ? -1.932 4.718 -8.317 1.00 91.06 79 HIS A O 1
ATOM 694 N N . TYR A 1 80 ? -0.905 2.870 -9.077 1.00 94.00 80 TYR A N 1
ATOM 695 C CA . TYR A 1 80 ? -1.781 1.937 -8.364 1.00 94.00 80 TYR A CA 1
ATOM 696 C C . TYR A 1 80 ? -1.597 1.958 -6.845 1.00 94.00 80 TYR A C 1
ATOM 698 O O . TYR A 1 80 ? -2.546 1.695 -6.111 1.00 94.00 80 TYR A O 1
ATOM 706 N N . MET A 1 81 ? -0.402 2.290 -6.349 1.00 93.12 81 MET A N 1
ATOM 707 C CA . MET A 1 81 ? -0.190 2.542 -4.923 1.00 93.12 81 MET A CA 1
ATOM 708 C C . MET A 1 81 ? -1.024 3.736 -4.448 1.00 93.12 81 MET A C 1
ATOM 710 O O . MET A 1 81 ? -1.680 3.633 -3.415 1.00 93.12 81 MET A O 1
ATOM 714 N N . CYS A 1 82 ? -1.028 4.840 -5.202 1.00 91.69 82 CYS A N 1
ATOM 715 C CA . CYS A 1 82 ? -1.854 6.011 -4.904 1.00 91.69 82 CYS A CA 1
ATOM 716 C C . CYS A 1 82 ? -3.353 5.709 -5.020 1.00 91.69 82 CYS A C 1
ATOM 718 O O . CYS A 1 82 ? -4.116 6.136 -4.159 1.00 91.69 82 CYS A O 1
ATOM 720 N N . GLU A 1 83 ? -3.772 4.945 -6.034 1.00 93.69 83 GLU A N 1
ATOM 721 C CA . GLU A 1 83 ? -5.172 4.517 -6.203 1.00 93.69 83 GLU A CA 1
ATOM 722 C C . GLU A 1 83 ? -5.658 3.665 -5.015 1.00 93.69 83 GLU A C 1
ATOM 724 O O . GLU A 1 83 ? -6.801 3.782 -4.580 1.00 93.69 83 GLU A O 1
ATOM 729 N N . ALA A 1 84 ? -4.778 2.839 -4.446 1.00 94.62 84 ALA A N 1
ATOM 730 C CA . ALA A 1 84 ? -5.096 1.969 -3.319 1.00 94.62 84 ALA A CA 1
ATOM 731 C C . ALA A 1 84 ? -5.095 2.670 -1.949 1.00 94.62 84 ALA A C 1
ATOM 733 O O . ALA A 1 84 ? -5.578 2.077 -0.983 1.00 94.62 84 ALA A O 1
ATOM 734 N N . LEU A 1 85 ? -4.552 3.891 -1.836 1.00 92.38 85 LEU A N 1
ATOM 735 C CA . LEU A 1 85 ? -4.518 4.620 -0.564 1.00 92.38 85 LEU A CA 1
ATOM 736 C C . LEU A 1 85 ? -5.933 4.863 -0.019 1.00 92.38 85 LEU A C 1
ATOM 738 O O . LEU A 1 85 ? -6.226 4.303 1.028 1.00 92.38 85 LEU A O 1
ATOM 742 N N . PRO A 1 86 ? -6.865 5.534 -0.727 1.00 94.06 86 PRO A N 1
ATOM 743 C CA . PRO A 1 86 ? -8.217 5.779 -0.209 1.00 94.06 86 PRO A CA 1
ATOM 744 C C . PRO A 1 86 ? -8.915 4.546 0.393 1.00 94.06 86 PRO A C 1
ATOM 746 O O . PRO A 1 86 ? -9.549 4.644 1.440 1.00 94.06 86 PRO A O 1
ATOM 749 N N . LEU A 1 87 ? -8.721 3.360 -0.200 1.00 93.81 87 LEU A N 1
ATOM 750 C CA . LEU A 1 87 ? -9.257 2.099 0.327 1.00 93.81 87 LEU A CA 1
ATOM 751 C C . LEU A 1 8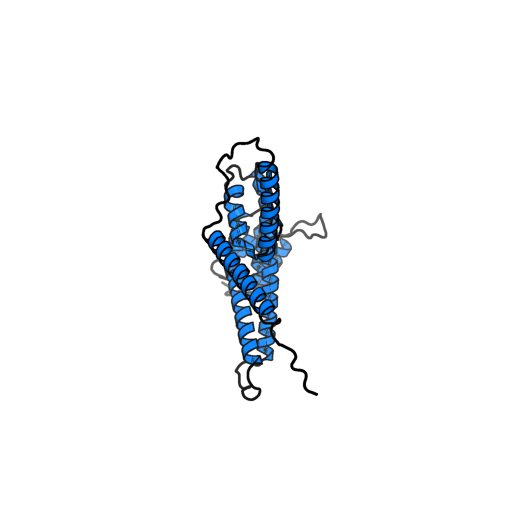7 ? -8.710 1.753 1.722 1.00 93.81 87 LEU A C 1
ATOM 753 O O . LEU A 1 87 ? -9.437 1.228 2.565 1.00 93.81 87 LEU A O 1
ATOM 757 N N . PHE A 1 88 ? -7.430 2.014 1.982 1.00 94.62 88 PHE A N 1
ATOM 758 C CA . PHE A 1 88 ? -6.830 1.826 3.300 1.00 94.62 88 PHE A CA 1
ATOM 759 C C . PHE A 1 88 ? -7.355 2.841 4.320 1.00 94.62 88 PHE A C 1
ATOM 761 O O . PHE A 1 88 ? -7.647 2.471 5.463 1.00 94.62 88 PHE A O 1
ATOM 768 N N . GLU A 1 89 ? -7.501 4.100 3.919 1.00 93.50 89 GLU A N 1
ATOM 769 C CA . GLU A 1 89 ? -8.106 5.152 4.735 1.00 93.50 89 GLU A CA 1
ATOM 770 C C . GLU A 1 89 ? -9.542 4.784 5.147 1.00 93.50 89 GLU A C 1
ATOM 772 O O . GLU A 1 89 ? -9.877 4.880 6.333 1.00 93.50 89 GLU A O 1
ATOM 777 N N . ASP A 1 90 ? -10.342 4.237 4.230 1.00 94.69 90 ASP A N 1
ATOM 778 C CA . ASP A 1 90 ? -11.688 3.732 4.520 1.00 94.69 90 ASP A CA 1
ATOM 779 C C . ASP A 1 90 ? -11.659 2.572 5.527 1.00 94.69 90 ASP A C 1
ATOM 781 O O . ASP A 1 90 ? -12.408 2.560 6.509 1.00 94.69 90 ASP A O 1
ATOM 785 N N . MET A 1 91 ? -10.736 1.615 5.363 1.00 93.88 91 MET A N 1
ATOM 786 C CA . MET A 1 91 ? -10.539 0.523 6.331 1.00 93.88 91 MET A CA 1
ATOM 787 C C . MET A 1 91 ? -10.125 1.043 7.714 1.00 93.88 91 MET A C 1
ATOM 789 O O . MET A 1 91 ? -10.534 0.496 8.747 1.00 93.88 91 MET A O 1
ATOM 793 N N . ARG A 1 92 ? -9.311 2.103 7.760 1.00 93.06 92 ARG A N 1
ATOM 794 C CA . ARG A 1 92 ? -8.879 2.760 8.999 1.00 93.06 92 ARG A CA 1
ATOM 795 C C . ARG A 1 92 ? -10.050 3.448 9.693 1.00 93.06 92 ARG A C 1
ATOM 797 O O . ARG A 1 92 ? -10.174 3.308 10.913 1.00 93.06 92 ARG A O 1
ATOM 804 N N . ILE A 1 93 ? -10.902 4.147 8.946 1.00 95.25 93 ILE A N 1
ATOM 805 C CA . ILE A 1 93 ? -12.119 4.782 9.466 1.00 95.25 93 ILE A CA 1
ATOM 806 C C . ILE A 1 93 ? -13.076 3.713 9.998 1.00 95.25 93 ILE A C 1
ATOM 808 O O . ILE A 1 93 ? -13.423 3.759 11.177 1.00 95.25 93 ILE A O 1
ATOM 812 N N . LYS A 1 94 ? -13.378 2.678 9.202 1.00 94.69 94 LYS A N 1
ATOM 813 C CA . LYS A 1 94 ? -14.247 1.561 9.606 1.00 94.69 94 LYS A CA 1
ATOM 814 C C . LYS A 1 94 ? -13.775 0.904 10.903 1.00 94.69 94 LYS A C 1
ATOM 816 O O . LYS A 1 94 ? -14.550 0.736 11.840 1.00 94.69 94 LYS A O 1
ATOM 821 N N . THR A 1 95 ? -12.482 0.590 11.003 1.00 93.50 95 THR A N 1
ATOM 822 C CA . THR A 1 95 ? -11.918 -0.042 12.209 1.00 93.50 95 THR A CA 1
ATOM 823 C C . THR A 1 95 ? -11.998 0.880 13.429 1.00 93.50 95 THR A C 1
ATOM 825 O O . THR A 1 95 ? -12.251 0.424 14.548 1.00 93.50 95 THR A O 1
ATOM 828 N N . ARG A 1 96 ? -11.788 2.188 13.237 1.00 94.44 96 ARG A N 1
ATOM 829 C CA . ARG A 1 96 ? -11.924 3.185 14.305 1.00 94.44 96 ARG A CA 1
ATOM 830 C C . ARG A 1 96 ? -13.367 3.270 14.793 1.00 94.44 96 ARG A C 1
ATOM 832 O O . ARG A 1 96 ? -13.581 3.326 16.002 1.00 94.44 96 ARG A O 1
ATOM 839 N N . ASP A 1 97 ? -14.326 3.280 13.880 1.00 94.75 97 ASP A N 1
ATOM 840 C CA . ASP A 1 97 ? -15.734 3.458 14.212 1.00 94.75 97 ASP A CA 1
ATOM 841 C C . ASP A 1 97 ? -16.304 2.199 14.881 1.00 94.75 97 ASP A C 1
ATOM 843 O O . ASP A 1 97 ? -16.938 2.317 15.929 1.00 94.75 97 ASP A O 1
ATOM 847 N N . LEU A 1 98 ? -15.919 0.999 14.423 1.00 92.38 98 LEU A N 1
ATOM 848 C CA . LEU A 1 98 ? -16.184 -0.263 15.131 1.00 92.38 98 LEU A CA 1
ATOM 849 C C . LEU A 1 98 ? -15.562 -0.281 16.535 1.00 92.38 98 LEU A C 1
ATOM 851 O O . LEU A 1 98 ? -16.207 -0.675 17.501 1.00 92.38 98 LEU A O 1
ATOM 855 N N . SER A 1 99 ? -14.330 0.217 16.693 1.00 92.00 99 SER A N 1
ATOM 856 C CA . SER A 1 99 ? -13.692 0.319 18.014 1.00 92.00 99 SER A CA 1
ATOM 857 C C . SER A 1 99 ? -14.432 1.269 18.960 1.00 92.00 99 SER A C 1
ATOM 859 O O . SER A 1 99 ? -14.467 1.029 20.169 1.00 92.00 99 SER A O 1
ATOM 861 N N . LYS A 1 100 ? -14.986 2.369 18.434 1.00 92.38 100 LYS A N 1
ATOM 862 C CA . LYS A 1 100 ? -15.807 3.309 19.207 1.00 92.38 100 LYS A CA 1
ATOM 863 C C . LYS A 1 100 ? -17.147 2.681 19.580 1.00 92.38 100 LYS A C 1
ATOM 865 O O . LYS A 1 100 ? -17.537 2.785 20.739 1.00 92.38 100 LYS A O 1
ATOM 870 N N . ALA A 1 101 ? -17.805 2.012 18.635 1.00 89.75 101 ALA A N 1
ATOM 871 C CA . ALA A 1 101 ? -19.065 1.312 18.862 1.00 89.75 101 ALA A CA 1
ATOM 872 C C . ALA A 1 101 ? -18.908 0.223 19.931 1.00 89.75 101 ALA A C 1
ATOM 874 O O . ALA A 1 101 ? -19.657 0.217 20.904 1.00 89.75 101 ALA A O 1
ATOM 875 N N . LEU A 1 102 ? -17.865 -0.609 19.829 1.00 88.56 102 LEU A N 1
ATOM 876 C CA . LEU A 1 102 ? -17.562 -1.647 20.816 1.00 88.56 102 LEU A CA 1
ATOM 877 C C . LEU A 1 102 ? -17.295 -1.046 22.201 1.00 88.56 102 LEU A C 1
ATOM 879 O O . LEU A 1 102 ? -17.836 -1.511 23.198 1.00 88.56 102 LEU A O 1
ATOM 883 N N . ARG A 1 103 ? -16.509 0.037 22.278 1.00 88.62 103 ARG A N 1
ATOM 884 C CA . ARG A 1 103 ? -16.271 0.746 23.546 1.00 88.62 103 ARG A CA 1
ATOM 885 C C . ARG A 1 103 ? -17.542 1.346 24.141 1.00 88.62 103 ARG A C 1
ATOM 887 O O . ARG A 1 103 ? -17.657 1.381 25.360 1.00 88.62 103 ARG A O 1
ATOM 894 N N . LYS A 1 104 ? -18.467 1.833 23.310 1.00 88.19 104 LYS A N 1
ATOM 895 C CA . LYS A 1 104 ? -19.762 2.353 23.762 1.00 88.19 104 LYS A CA 1
ATOM 896 C C . LYS A 1 104 ? -20.638 1.222 24.304 1.00 88.19 104 LYS A C 1
ATOM 898 O O . LYS A 1 104 ? -21.142 1.357 25.410 1.00 88.19 104 LYS A O 1
ATOM 903 N N . ALA A 1 105 ? -20.739 0.109 23.578 1.00 84.69 105 ALA A N 1
ATOM 904 C CA . ALA A 1 105 ? -21.510 -1.064 23.987 1.00 84.69 105 ALA A CA 1
ATOM 905 C C . ALA A 1 105 ? -21.002 -1.667 25.309 1.00 84.69 105 ALA A C 1
ATOM 907 O O . ALA A 1 105 ? -21.793 -1.995 26.182 1.00 84.69 105 ALA A O 1
ATOM 908 N N . LEU A 1 106 ? -19.679 -1.731 25.508 1.00 84.06 106 LEU A N 1
ATOM 909 C CA . LEU A 1 106 ? -19.076 -2.223 26.756 1.00 84.06 106 LEU A CA 1
ATOM 910 C C . LEU A 1 106 ? -19.273 -1.288 27.963 1.00 84.06 106 LEU A C 1
ATOM 912 O O . LEU A 1 106 ? -19.076 -1.715 29.095 1.00 84.06 106 LEU A O 1
ATOM 916 N N . ARG A 1 107 ? -19.606 -0.011 27.737 1.00 83.44 107 ARG A N 1
ATOM 917 C CA . ARG A 1 107 ? -19.835 0.986 28.798 1.00 83.44 107 ARG A CA 1
ATOM 918 C C . ARG A 1 107 ? -21.302 1.093 29.223 1.00 83.44 107 ARG A C 1
ATOM 920 O O . ARG A 1 107 ? -21.575 1.788 30.196 1.00 83.44 107 ARG A O 1
ATOM 927 N N . GLN A 1 108 ? -22.232 0.470 28.498 1.00 77.19 108 GLN A N 1
ATOM 928 C CA . GLN A 1 108 ? -23.658 0.542 28.816 1.00 77.19 108 GLN A CA 1
ATOM 929 C C . GLN A 1 108 ? -24.001 -0.348 30.026 1.00 77.19 108 GLN A C 1
ATOM 931 O O . GLN A 1 108 ? -23.496 -1.472 30.113 1.00 77.19 108 GLN A O 1
ATOM 936 N N . PRO A 1 109 ? -24.844 0.123 30.966 1.00 66.00 109 PRO A N 1
ATOM 937 C CA . PRO A 1 109 ? -25.316 -0.683 32.087 1.00 66.00 109 PRO A CA 1
ATOM 938 C C . PRO A 1 109 ? -26.058 -1.936 31.611 1.00 66.00 109 PRO A C 1
ATOM 940 O O . PRO A 1 109 ? -26.829 -1.901 30.654 1.00 66.00 109 PRO A O 1
ATOM 943 N N . ARG A 1 110 ? -25.871 -3.044 32.336 1.00 61.00 110 ARG A N 1
ATOM 944 C CA . ARG A 1 110 ? -26.378 -4.397 32.023 1.00 61.00 110 ARG A CA 1
ATOM 945 C C . ARG A 1 110 ? -27.907 -4.511 31.869 1.00 61.00 110 ARG A C 1
ATOM 947 O O . ARG A 1 110 ? -28.386 -5.569 31.482 1.00 61.00 110 ARG A O 1
ATOM 954 N N . HIS A 1 111 ? -28.664 -3.458 32.174 1.00 55.41 111 HIS A N 1
ATOM 955 C CA . HIS A 1 111 ? -30.127 -3.433 32.115 1.00 55.41 111 HIS A CA 1
ATOM 956 C C . HIS A 1 111 ? -30.700 -2.889 30.792 1.00 55.41 111 HIS A C 1
ATOM 958 O O . HIS A 1 111 ? -31.889 -3.048 30.552 1.00 55.41 111 HIS A O 1
ATOM 964 N N . GLU A 1 112 ? -29.870 -2.339 29.896 1.00 55.97 112 GLU A N 1
ATOM 965 C CA . GLU A 1 112 ? -30.284 -1.828 28.571 1.00 55.97 112 GLU A CA 1
ATOM 966 C C . GLU A 1 112 ? -29.803 -2.724 27.406 1.00 55.97 112 GLU A C 1
ATOM 968 O O . GLU A 1 112 ? -29.556 -2.254 26.295 1.00 55.97 112 GLU A O 1
ATOM 973 N N . ILE A 1 113 ? -29.647 -4.037 27.631 1.00 57.72 113 ILE A N 1
ATOM 974 C CA . ILE A 1 113 ? -29.176 -5.013 26.620 1.00 57.72 113 ILE A CA 1
ATOM 975 C C . ILE A 1 113 ? -30.313 -5.389 25.644 1.00 57.72 113 ILE A C 1
ATOM 977 O O . ILE A 1 113 ? -30.576 -6.553 25.370 1.00 57.72 113 ILE A O 1
ATOM 981 N N . TYR A 1 114 ? -30.996 -4.384 25.103 1.00 54.31 114 TYR A N 1
ATOM 982 C CA . TYR A 1 114 ? -31.837 -4.497 23.908 1.00 54.31 114 TYR A CA 1
ATOM 983 C C . TYR A 1 114 ? -31.216 -3.674 22.771 1.00 54.31 114 TYR A C 1
ATOM 985 O O . TYR A 1 114 ? -31.893 -2.954 22.041 1.00 54.31 114 TYR A O 1
ATOM 993 N N . THR A 1 115 ? -29.889 -3.725 22.635 1.00 58.81 115 THR A N 1
ATOM 994 C CA . THR A 1 115 ? -29.207 -3.128 21.486 1.00 58.81 115 THR A CA 1
ATOM 995 C C . THR A 1 115 ? -29.318 -4.061 20.278 1.00 58.81 115 THR A C 1
ATOM 997 O O . THR A 1 115 ? -29.165 -5.274 20.389 1.00 58.81 115 THR A O 1
ATOM 1000 N N . ALA A 1 116 ? -29.593 -3.488 19.103 1.00 59.06 116 ALA A N 1
ATOM 1001 C CA . ALA A 1 116 ? -29.902 -4.210 17.862 1.00 59.06 116 ALA A CA 1
ATOM 1002 C C . ALA A 1 116 ? -28.764 -5.096 17.302 1.00 59.06 116 ALA A C 1
ATOM 1004 O O . ALA A 1 116 ? -28.979 -5.815 16.330 1.00 59.06 116 ALA A O 1
ATOM 1005 N N . GLN A 1 117 ? -27.560 -5.058 17.885 1.00 65.00 117 GLN A N 1
ATOM 1006 C CA . GLN A 1 117 ? -26.457 -5.955 17.543 1.00 65.00 117 GLN A CA 1
ATOM 1007 C C . GLN A 1 117 ? -25.902 -6.607 18.813 1.00 65.00 117 GLN A C 1
ATOM 1009 O O . GLN A 1 117 ? -25.499 -5.887 19.733 1.00 65.00 117 GLN A O 1
ATOM 1014 N N . PRO A 1 118 ? -25.819 -7.947 18.876 1.00 80.94 118 PRO A N 1
ATOM 1015 C CA . PRO A 1 118 ? -25.207 -8.616 20.010 1.00 80.94 118 PRO A CA 1
ATOM 1016 C C . PRO A 1 118 ? -23.727 -8.227 20.092 1.00 80.94 118 PRO A C 1
ATOM 1018 O O . PRO A 1 118 ? -23.002 -8.239 19.096 1.00 80.94 118 PRO A O 1
ATOM 1021 N N . VAL A 1 119 ? -23.259 -7.916 21.304 1.00 81.81 119 VAL A N 1
ATOM 1022 C CA . VAL A 1 119 ? -21.874 -7.480 21.578 1.00 81.81 119 VAL A CA 1
ATOM 1023 C C . VAL A 1 119 ? -20.832 -8.441 20.981 1.00 81.81 119 VAL A C 1
ATOM 1025 O O . VAL A 1 119 ? -19.767 -7.998 20.553 1.00 81.81 119 VAL A O 1
ATOM 1028 N N . GLY A 1 120 ? -21.153 -9.738 20.900 1.00 83.75 120 GLY A N 1
ATOM 1029 C CA . GLY A 1 120 ? -20.316 -10.757 20.260 1.00 83.75 120 GLY A CA 1
ATOM 1030 C C . GLY A 1 120 ? -20.063 -10.508 18.768 1.00 83.75 120 GLY A C 1
ATOM 1031 O O . GLY A 1 120 ? -18.908 -10.505 18.355 1.00 83.75 120 GLY A O 1
ATOM 1032 N N . GLN A 1 121 ? -21.104 -10.216 17.979 1.00 87.31 121 GLN A N 1
ATOM 1033 C CA . GLN A 1 121 ? -20.958 -9.927 16.541 1.00 87.31 121 GLN A CA 1
ATOM 1034 C C . GLN A 1 121 ? -20.143 -8.649 16.315 1.00 87.31 121 GLN A C 1
ATOM 1036 O O . GLN A 1 121 ? -19.229 -8.621 15.498 1.00 87.31 121 GLN A O 1
ATOM 1041 N N . LEU A 1 122 ? -20.393 -7.609 17.117 1.00 87.19 122 LEU A N 1
ATOM 1042 C CA . LEU A 1 122 ? -19.636 -6.359 17.039 1.00 87.19 122 LEU A CA 1
ATOM 1043 C C . LEU A 1 122 ? -18.146 -6.556 17.373 1.00 87.19 122 LEU A C 1
ATOM 1045 O O . LEU A 1 122 ? -17.272 -5.897 16.801 1.00 87.19 122 LEU A O 1
ATOM 1049 N N . HIS A 1 123 ? -17.847 -7.453 18.315 1.00 89.81 123 HIS A N 1
ATOM 1050 C CA . HIS A 1 123 ? -16.480 -7.832 18.647 1.00 89.81 123 HIS A CA 1
ATOM 1051 C C . HIS A 1 123 ? -15.802 -8.577 17.492 1.00 89.81 123 HIS A C 1
ATOM 1053 O O . HIS A 1 123 ? -14.673 -8.234 17.133 1.00 89.81 123 HIS A O 1
ATOM 1059 N N . GLU A 1 124 ? -16.484 -9.557 16.899 1.00 92.50 124 GLU A N 1
ATOM 1060 C CA . GLU A 1 124 ? -15.994 -10.316 15.747 1.00 92.50 124 GLU A CA 1
ATOM 1061 C C . GLU A 1 124 ? -15.703 -9.395 14.553 1.00 92.50 124 GLU A C 1
ATOM 1063 O O . GLU A 1 124 ? -14.585 -9.393 14.028 1.00 92.50 124 GLU A O 1
ATOM 1068 N N . ASP A 1 125 ? -16.644 -8.513 14.213 1.00 92.38 125 ASP A N 1
ATOM 1069 C CA . ASP A 1 125 ? -16.498 -7.520 13.147 1.00 92.38 125 ASP A CA 1
ATOM 1070 C C . ASP A 1 125 ? -15.306 -6.588 13.385 1.00 92.38 125 ASP A C 1
ATOM 1072 O O . ASP A 1 125 ? -14.517 -6.301 12.472 1.00 92.38 125 ASP A O 1
ATOM 1076 N N . TYR A 1 126 ? -15.137 -6.117 14.626 1.00 93.31 126 TYR A N 1
ATOM 1077 C CA . TYR A 1 126 ? -13.987 -5.304 15.009 1.00 93.31 126 TYR A CA 1
ATOM 1078 C C . TYR A 1 126 ? -12.673 -6.069 14.832 1.00 93.31 126 TYR A C 1
ATOM 1080 O O . TYR A 1 126 ? -11.715 -5.520 14.274 1.00 93.31 126 TYR A O 1
ATOM 1088 N N . MET A 1 127 ? -12.608 -7.323 15.288 1.00 93.94 127 MET A N 1
ATOM 1089 C CA . MET A 1 127 ? -11.405 -8.147 15.176 1.00 93.94 127 MET A CA 1
ATOM 1090 C C . MET A 1 127 ? -11.050 -8.418 13.717 1.00 93.94 127 MET A C 1
ATOM 1092 O O . MET A 1 127 ? -9.901 -8.187 13.324 1.00 93.94 127 MET A O 1
ATOM 1096 N N . HIS A 1 128 ? -12.028 -8.798 12.895 1.00 94.19 128 HIS A N 1
ATOM 1097 C CA . HIS A 1 128 ? -11.841 -8.996 11.463 1.00 94.19 128 HIS A CA 1
ATOM 1098 C C . HIS A 1 128 ? -11.343 -7.709 10.783 1.00 94.19 128 HIS A C 1
ATOM 1100 O O . HIS A 1 128 ? -10.287 -7.707 10.140 1.00 94.19 128 HIS A O 1
ATOM 1106 N N . SER A 1 129 ? -12.018 -6.575 11.010 1.00 93.56 129 SER A N 1
ATOM 1107 C CA . SER A 1 129 ? -11.617 -5.275 10.449 1.00 93.56 129 SER A CA 1
ATOM 1108 C C . SER A 1 129 ? -10.199 -4.877 10.872 1.00 93.56 129 SER A C 1
ATOM 1110 O O . SER A 1 129 ? -9.409 -4.394 10.059 1.00 93.56 129 SER A O 1
ATOM 1112 N N . ARG A 1 130 ? -9.829 -5.132 12.131 1.00 93.50 130 ARG A N 1
ATOM 1113 C CA . ARG A 1 130 ? -8.494 -4.836 12.664 1.00 93.50 130 ARG A CA 1
ATOM 1114 C C . ARG A 1 130 ? -7.407 -5.685 12.009 1.00 93.50 130 ARG A C 1
ATOM 1116 O O . ARG A 1 130 ? -6.321 -5.163 11.741 1.00 93.50 130 ARG A O 1
ATOM 1123 N N . VAL A 1 131 ? -7.661 -6.969 11.758 1.00 94.06 131 VAL A N 1
ATOM 1124 C CA . VAL A 1 131 ? -6.717 -7.855 11.057 1.00 94.06 131 VAL A CA 1
ATOM 1125 C C . VAL A 1 131 ? -6.526 -7.387 9.616 1.00 94.06 131 VAL A C 1
ATOM 1127 O O . VAL A 1 131 ? -5.385 -7.212 9.176 1.00 94.06 131 VAL A O 1
ATOM 1130 N N . VAL A 1 132 ? -7.616 -7.089 8.906 1.00 93.38 132 VAL A N 1
ATOM 1131 C CA . VAL A 1 132 ? -7.575 -6.572 7.528 1.00 93.38 132 VAL A CA 1
ATOM 1132 C C . VAL A 1 132 ? -6.827 -5.235 7.455 1.00 93.38 132 VAL A C 1
ATOM 1134 O O . VAL A 1 132 ? -5.958 -5.051 6.602 1.00 93.38 132 VAL A O 1
ATOM 1137 N N . GLN A 1 133 ? -7.068 -4.315 8.390 1.00 92.94 133 GLN A N 1
ATOM 1138 C CA . GLN A 1 133 ? -6.351 -3.040 8.445 1.00 92.94 133 GLN A CA 1
ATOM 1139 C C . GLN A 1 133 ? -4.847 -3.241 8.703 1.00 92.94 133 GLN A C 1
ATOM 1141 O O . GLN A 1 133 ? -4.004 -2.644 8.029 1.00 92.94 133 GLN A O 1
ATOM 1146 N N . LYS A 1 134 ? -4.476 -4.084 9.678 1.00 93.25 134 LYS A N 1
ATOM 1147 C CA . LYS A 1 134 ? -3.065 -4.335 10.015 1.00 93.25 134 LYS A CA 1
ATOM 1148 C C . LYS A 1 134 ? -2.310 -4.994 8.863 1.00 93.25 134 LYS A C 1
ATOM 1150 O O . LYS A 1 134 ? -1.192 -4.577 8.565 1.00 93.25 134 LYS A O 1
ATOM 1155 N N . THR A 1 135 ? -2.908 -5.991 8.219 1.00 93.62 135 THR A N 1
ATOM 1156 C CA . THR A 1 135 ? -2.319 -6.669 7.053 1.00 93.62 135 THR A CA 1
ATOM 1157 C C . THR A 1 135 ? -2.147 -5.703 5.882 1.00 93.62 135 THR A C 1
ATOM 1159 O O . THR A 1 135 ? -1.051 -5.606 5.331 1.00 93.62 135 THR A O 1
ATOM 1162 N N . SER A 1 136 ? -3.161 -4.886 5.595 1.00 94.25 136 SER A N 1
ATOM 1163 C CA . SER A 1 136 ? -3.100 -3.839 4.567 1.00 94.25 136 SER A CA 1
ATOM 1164 C C . SER A 1 136 ? -1.995 -2.815 4.838 1.00 94.25 136 SER A C 1
ATOM 1166 O O . SER A 1 136 ? -1.225 -2.474 3.941 1.00 94.25 136 SER A O 1
ATOM 1168 N N . ARG A 1 137 ? -1.816 -2.401 6.100 1.00 93.31 137 ARG A N 1
ATOM 1169 C CA . ARG A 1 137 ? -0.702 -1.529 6.505 1.00 93.31 137 ARG A CA 1
ATOM 1170 C C . ARG A 1 137 ? 0.662 -2.175 6.255 1.00 93.31 137 ARG A C 1
ATOM 1172 O O . ARG A 1 137 ? 1.602 -1.488 5.857 1.00 93.31 137 ARG A O 1
ATOM 1179 N N . LEU A 1 138 ? 0.803 -3.479 6.504 1.00 93.44 138 LEU A N 1
ATOM 1180 C CA . LEU A 1 138 ? 2.045 -4.204 6.212 1.00 93.44 138 LEU A CA 1
ATOM 1181 C C . LEU A 1 138 ? 2.322 -4.259 4.706 1.00 93.44 138 LEU A C 1
ATOM 1183 O O . LEU A 1 138 ? 3.480 -4.117 4.305 1.00 93.44 138 LEU A O 1
ATOM 1187 N N . TRP A 1 139 ? 1.287 -4.414 3.876 1.00 94.56 139 TRP A N 1
ATOM 1188 C CA . TRP A 1 139 ? 1.425 -4.335 2.423 1.00 94.56 139 TRP A CA 1
ATOM 1189 C C . TRP A 1 139 ? 1.853 -2.944 1.966 1.00 94.56 139 TRP A C 1
ATOM 1191 O O . TRP A 1 139 ? 2.846 -2.862 1.257 1.00 94.56 139 TRP A O 1
ATOM 1201 N N . LEU A 1 140 ? 1.239 -1.865 2.457 1.00 94.06 140 LEU A N 1
ATOM 1202 C CA . LEU A 1 140 ? 1.651 -0.489 2.132 1.00 94.06 140 LEU A CA 1
ATOM 1203 C C . LEU A 1 140 ? 3.126 -0.231 2.476 1.00 94.06 140 LEU A C 1
ATOM 1205 O O . LEU A 1 140 ? 3.896 0.232 1.634 1.00 94.06 140 LEU A O 1
ATOM 1209 N N . LYS A 1 141 ? 3.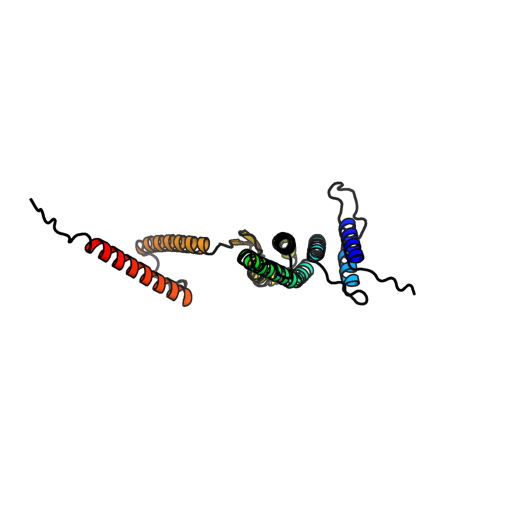566 -0.637 3.678 1.00 92.56 141 LYS A N 1
ATOM 1210 C CA . LYS A 1 141 ? 4.987 -0.574 4.072 1.00 92.56 141 LYS A CA 1
ATOM 1211 C C . LYS A 1 141 ? 5.887 -1.378 3.134 1.00 92.56 141 LYS A C 1
ATOM 1213 O O . LYS A 1 141 ? 7.015 -0.982 2.852 1.00 92.56 141 LYS A O 1
ATOM 1218 N N . ARG A 1 142 ? 5.423 -2.540 2.669 1.00 93.25 142 ARG A N 1
ATOM 1219 C CA . ARG A 1 142 ? 6.160 -3.365 1.709 1.00 93.25 142 ARG A CA 1
ATOM 1220 C C . ARG A 1 142 ? 6.213 -2.706 0.333 1.00 93.25 142 ARG A C 1
ATOM 1222 O O . ARG A 1 142 ? 7.280 -2.717 -0.267 1.00 93.25 142 ARG A O 1
ATOM 1229 N N . TRP A 1 143 ? 5.114 -2.139 -0.155 1.00 94.44 143 TRP A N 1
ATOM 1230 C CA . TRP A 1 143 ? 5.038 -1.480 -1.460 1.00 94.44 143 TRP A CA 1
ATOM 1231 C C . TRP A 1 143 ? 5.990 -0.302 -1.540 1.00 94.44 143 TRP A C 1
ATOM 1233 O O . TRP A 1 143 ? 6.725 -0.188 -2.508 1.00 94.44 143 TRP A O 1
ATOM 1243 N N . VAL A 1 144 ? 6.079 0.484 -0.471 1.00 91.38 144 VAL A N 1
ATOM 1244 C CA . VAL A 1 144 ? 7.090 1.531 -0.319 1.00 91.38 144 VAL A CA 1
ATOM 1245 C C . VAL A 1 144 ? 8.511 0.995 -0.513 1.00 91.38 144 VAL A C 1
ATOM 1247 O O . VAL A 1 144 ? 9.296 1.571 -1.262 1.00 91.38 144 VAL A O 1
ATOM 1250 N N . ARG A 1 145 ? 8.857 -0.133 0.120 1.00 89.44 145 ARG A N 1
ATOM 1251 C CA . ARG A 1 145 ? 10.188 -0.738 -0.058 1.00 89.44 145 ARG A CA 1
ATOM 1252 C C . ARG A 1 145 ? 10.400 -1.237 -1.484 1.00 89.44 145 ARG A C 1
ATOM 1254 O O . ARG A 1 145 ? 11.503 -1.102 -1.996 1.00 89.44 145 ARG A O 1
ATOM 1261 N N . LEU A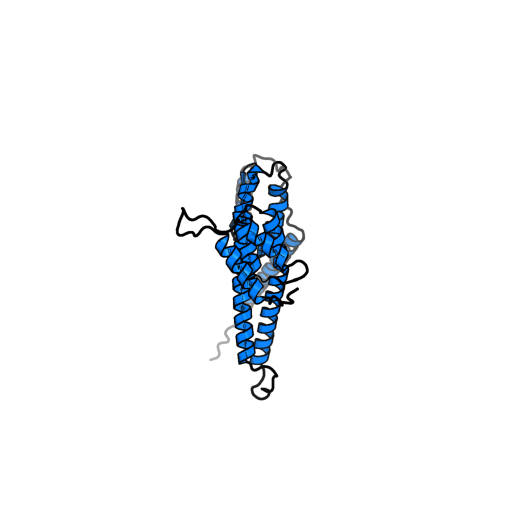 1 146 ? 9.370 -1.804 -2.116 1.00 90.56 146 LEU A N 1
ATOM 1262 C CA . LEU A 1 146 ? 9.427 -2.235 -3.517 1.00 90.56 146 LEU A CA 1
ATOM 1263 C C . LEU A 1 146 ? 9.594 -1.041 -4.464 1.00 90.56 146 LEU A C 1
ATOM 1265 O O . LEU A 1 146 ? 10.380 -1.122 -5.401 1.00 90.56 146 LEU A O 1
ATOM 1269 N N . LEU A 1 147 ? 8.913 0.071 -4.189 1.00 88.38 147 LEU A N 1
ATOM 1270 C CA . LEU A 1 147 ? 9.037 1.325 -4.922 1.00 88.38 147 LEU A CA 1
ATOM 1271 C C . LEU A 1 147 ? 10.465 1.838 -4.872 1.00 88.38 147 LEU A C 1
ATOM 1273 O O . LEU A 1 147 ? 11.096 1.935 -5.922 1.00 88.38 147 LEU A O 1
ATOM 1277 N N . LEU A 1 148 ? 11.003 2.020 -3.667 1.00 84.06 148 LEU A N 1
ATOM 1278 C CA . LEU A 1 148 ? 12.393 2.418 -3.470 1.00 84.06 148 LEU A CA 1
ATOM 1279 C C . LEU A 1 148 ? 13.354 1.438 -4.151 1.00 84.06 148 LEU A C 1
ATOM 1281 O O . LEU A 1 148 ? 14.222 1.863 -4.901 1.00 84.06 148 LEU A O 1
ATOM 1285 N N . ALA A 1 149 ? 13.171 0.125 -3.978 1.00 84.50 149 ALA A N 1
ATOM 1286 C CA . ALA A 1 149 ? 14.010 -0.885 -4.623 1.00 84.50 149 ALA A CA 1
ATOM 1287 C C . ALA A 1 149 ? 13.972 -0.780 -6.158 1.00 84.50 149 ALA A C 1
ATOM 1289 O O . ALA A 1 149 ? 15.015 -0.832 -6.802 1.00 84.50 149 ALA A O 1
ATOM 1290 N N . SER A 1 150 ? 12.798 -0.563 -6.749 1.00 81.88 150 SER A N 1
ATOM 1291 C CA . SER A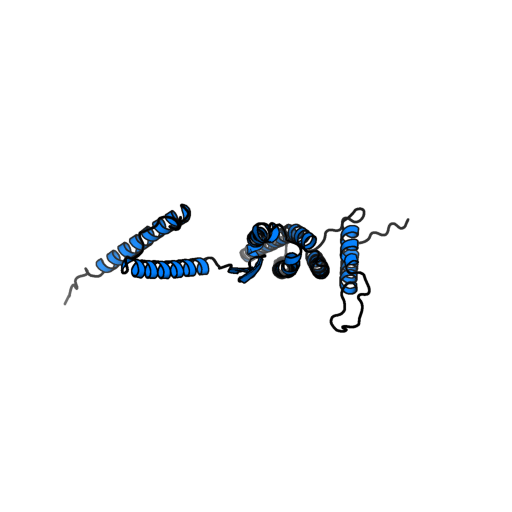 1 150 ? 12.655 -0.414 -8.201 1.00 81.88 150 SER A CA 1
ATOM 1292 C C . SER A 1 150 ? 13.244 0.900 -8.730 1.00 81.88 150 SER A C 1
ATOM 1294 O O . SER A 1 150 ? 13.785 0.932 -9.832 1.00 81.88 150 SER A O 1
ATOM 1296 N N . MET A 1 151 ? 13.242 1.961 -7.915 1.00 74.62 151 MET A N 1
ATOM 1297 C CA . MET A 1 151 ? 13.861 3.249 -8.246 1.00 74.62 151 MET A CA 1
ATOM 1298 C C . MET A 1 151 ? 15.388 3.160 -8.381 1.00 74.62 151 MET A C 1
ATOM 1300 O O . MET A 1 151 ? 15.979 3.979 -9.076 1.00 74.62 151 MET A O 1
ATOM 1304 N N . HIS A 1 152 ? 16.046 2.135 -7.830 1.00 67.94 152 HIS A N 1
ATOM 1305 C CA . HIS A 1 152 ? 17.482 1.917 -8.073 1.00 67.94 152 HIS A CA 1
ATOM 1306 C C . HIS A 1 152 ? 17.769 1.609 -9.548 1.00 67.94 152 HIS A C 1
ATOM 1308 O O . HIS A 1 152 ? 18.814 1.981 -10.081 1.00 67.94 152 HIS A O 1
ATOM 1314 N N . SER A 1 153 ? 16.819 0.968 -10.240 1.00 65.31 153 SER A N 1
ATOM 1315 C CA . SER A 1 153 ? 16.930 0.698 -11.674 1.00 65.31 153 SER A CA 1
ATOM 1316 C C . SER A 1 153 ? 16.796 1.974 -12.515 1.00 65.31 153 SER A C 1
ATOM 1318 O O . SER A 1 153 ? 17.219 1.993 -13.671 1.00 65.31 153 SER A O 1
ATOM 1320 N N . TRP A 1 154 ? 16.227 3.047 -11.954 1.00 65.62 154 TRP A N 1
ATOM 1321 C CA . TRP A 1 154 ? 15.960 4.296 -12.669 1.00 65.62 154 TRP A CA 1
ATOM 1322 C C . TRP A 1 154 ? 17.182 5.185 -12.822 1.00 65.62 154 TRP A C 1
ATOM 1324 O O . TRP A 1 154 ? 17.178 6.048 -13.691 1.00 65.62 154 TRP A O 1
ATOM 1334 N N . ARG A 1 155 ? 18.267 4.927 -12.082 1.00 60.69 155 ARG A N 1
ATOM 1335 C CA . ARG A 1 155 ? 19.546 5.635 -12.255 1.00 60.69 155 ARG A CA 1
ATOM 1336 C C . ARG A 1 155 ? 20.039 5.624 -13.709 1.00 60.69 155 ARG A C 1
ATOM 1338 O O . ARG A 1 155 ? 20.706 6.555 -14.136 1.00 60.69 155 ARG A O 1
ATOM 1345 N N . LYS A 1 156 ? 19.706 4.580 -14.477 1.00 60.88 156 LYS A N 1
ATOM 1346 C CA . LYS A 1 156 ? 20.062 4.469 -15.902 1.00 60.88 156 LYS A CA 1
ATOM 1347 C C . LYS A 1 156 ? 19.190 5.332 -16.826 1.00 60.88 156 LYS A C 1
ATOM 1349 O O . LYS A 1 156 ? 19.567 5.551 -17.972 1.00 60.88 156 LYS A O 1
ATOM 1354 N N . VAL A 1 157 ? 18.026 5.771 -16.347 1.00 59.88 157 VAL A N 1
ATOM 1355 C CA . VAL A 1 157 ? 16.968 6.434 -17.126 1.00 59.88 157 VAL A CA 1
ATOM 1356 C C . VAL A 1 157 ? 16.810 7.911 -16.727 1.00 59.88 157 VAL A C 1
ATOM 1358 O O . VAL A 1 157 ? 16.470 8.726 -17.577 1.00 59.88 157 VAL A O 1
ATOM 1361 N N . ASP A 1 158 ? 17.103 8.278 -15.473 1.00 66.12 158 ASP A N 1
ATOM 1362 C CA . ASP A 1 158 ? 16.955 9.637 -14.922 1.00 66.12 158 ASP A CA 1
ATOM 1363 C C . ASP A 1 158 ? 18.121 10.560 -15.319 1.00 66.12 158 ASP A C 1
ATOM 1365 O O . ASP A 1 158 ? 18.948 10.944 -14.492 1.00 66.12 158 ASP A O 1
ATOM 1369 N N . LYS A 1 159 ? 18.211 10.889 -16.614 1.00 64.12 159 LYS A N 1
ATOM 1370 C CA . LYS A 1 159 ? 19.215 11.829 -17.144 1.00 64.12 159 LYS A CA 1
ATOM 1371 C C . LYS A 1 159 ? 18.974 13.272 -16.684 1.00 64.12 159 LYS A C 1
ATOM 1373 O O . LYS A 1 159 ? 19.935 14.005 -16.488 1.00 64.12 159 LYS A O 1
ATOM 1378 N N . ASP A 1 160 ? 17.714 13.638 -16.455 1.00 70.19 160 ASP A N 1
ATOM 1379 C CA . ASP A 1 160 ? 17.297 15.020 -16.181 1.00 70.19 160 ASP A CA 1
ATOM 1380 C C . ASP A 1 160 ? 17.295 15.371 -14.682 1.00 70.19 160 ASP A C 1
ATOM 1382 O O . ASP A 1 160 ? 16.867 16.458 -14.302 1.00 70.19 160 ASP A O 1
ATOM 1386 N N . LEU A 1 161 ? 17.715 14.442 -13.810 1.00 72.81 161 LEU A N 1
ATOM 1387 C CA . LEU A 1 161 ? 17.692 14.543 -12.340 1.00 72.81 161 LEU A CA 1
ATOM 1388 C C . LEU A 1 161 ? 16.307 14.818 -11.717 1.00 72.81 161 LEU A C 1
ATOM 1390 O O . LEU A 1 161 ? 16.189 14.882 -10.491 1.00 72.81 161 LEU A O 1
ATOM 1394 N N . PHE A 1 162 ? 15.250 14.979 -12.512 1.00 75.56 162 PHE A N 1
ATOM 1395 C CA . PHE A 1 162 ? 13.912 15.329 -12.044 1.00 75.56 162 PHE A CA 1
ATOM 1396 C C . PHE A 1 162 ? 13.388 14.315 -11.023 1.00 75.56 162 PHE A C 1
ATOM 1398 O O . PHE A 1 162 ? 12.836 14.683 -9.980 1.00 75.56 162 PHE A O 1
ATOM 1405 N N . TRP A 1 163 ? 13.587 13.022 -11.285 1.00 72.69 163 TRP A N 1
ATOM 1406 C CA . TRP A 1 163 ? 13.072 11.990 -10.395 1.00 72.69 163 TRP A CA 1
ATOM 1407 C C . TRP A 1 163 ? 13.869 11.904 -9.102 1.00 72.69 163 TRP A C 1
ATOM 1409 O O . TRP A 1 163 ? 13.271 11.885 -8.025 1.00 72.69 163 TRP A O 1
ATOM 1419 N N . SER A 1 164 ? 15.196 11.895 -9.196 1.00 73.75 164 SER A N 1
ATOM 1420 C CA . SER A 1 164 ? 16.081 11.846 -8.031 1.00 73.75 164 SER A CA 1
ATOM 1421 C C . SER A 1 164 ? 15.953 13.068 -7.119 1.00 73.75 164 SER A C 1
ATOM 1423 O O . SER A 1 164 ? 15.944 12.903 -5.902 1.00 73.75 164 SER A O 1
ATOM 1425 N N . THR A 1 165 ? 15.802 14.276 -7.664 1.00 76.19 165 THR A N 1
ATOM 1426 C CA . THR A 1 165 ? 15.834 15.515 -6.865 1.00 76.19 165 THR A CA 1
ATOM 1427 C C . THR A 1 165 ? 14.465 15.999 -6.399 1.00 76.19 165 THR A C 1
ATOM 1429 O O . THR A 1 165 ? 14.358 16.536 -5.298 1.00 76.19 165 THR A O 1
ATOM 1432 N N . ILE A 1 166 ? 13.408 15.807 -7.194 1.00 79.81 166 ILE A N 1
ATOM 1433 C CA . ILE A 1 166 ? 12.077 16.348 -6.882 1.00 79.81 166 ILE A CA 1
ATOM 1434 C C . ILE A 1 166 ? 11.145 15.225 -6.446 1.00 79.81 166 ILE A C 1
ATOM 1436 O O . ILE A 1 166 ? 10.534 15.279 -5.374 1.00 79.81 166 ILE A O 1
ATOM 1440 N N . GLN A 1 167 ? 11.040 14.182 -7.266 1.00 78.94 167 GLN A N 1
ATOM 1441 C CA . GLN A 1 167 ? 9.922 13.263 -7.133 1.00 78.94 167 GLN A CA 1
ATOM 1442 C C . GLN A 1 167 ? 10.131 12.198 -6.055 1.00 78.94 167 GLN A C 1
ATOM 1444 O O . GLN A 1 167 ? 9.199 11.920 -5.304 1.00 78.94 167 GLN A O 1
ATOM 1449 N N . ILE A 1 168 ? 11.342 11.651 -5.899 1.00 79.56 168 ILE A N 1
ATOM 1450 C CA . ILE A 1 168 ? 11.652 10.724 -4.799 1.00 79.56 168 ILE A CA 1
ATOM 1451 C C . ILE A 1 168 ? 11.464 11.408 -3.430 1.00 79.56 168 ILE A C 1
ATOM 1453 O O . ILE A 1 168 ? 10.748 10.847 -2.595 1.00 79.56 168 ILE A O 1
ATOM 1457 N N . PRO A 1 169 ? 11.996 12.621 -3.172 1.00 82.25 169 PRO A N 1
ATOM 1458 C CA . PRO A 1 169 ? 11.726 13.328 -1.919 1.00 82.25 169 PRO A CA 1
ATOM 1459 C C . PRO A 1 169 ? 10.239 13.590 -1.670 1.00 82.25 169 PRO A C 1
ATOM 1461 O O . PRO A 1 169 ? 9.764 13.381 -0.552 1.00 82.25 169 PRO A O 1
ATOM 1464 N N . LYS A 1 170 ? 9.481 13.981 -2.704 1.00 83.81 170 LYS A N 1
ATOM 1465 C CA . LYS A 1 170 ? 8.029 14.171 -2.596 1.00 83.81 170 LYS A CA 1
ATOM 1466 C C . LYS A 1 170 ? 7.317 12.879 -2.185 1.00 83.81 170 LYS A C 1
ATOM 1468 O O . LYS A 1 170 ? 6.550 12.890 -1.226 1.00 83.81 170 LYS A O 1
ATOM 1473 N N . VAL A 1 171 ? 7.644 11.760 -2.831 1.00 82.25 171 VAL A N 1
ATOM 1474 C CA . VAL A 1 171 ? 7.120 10.426 -2.490 1.00 82.25 171 VAL A CA 1
ATOM 1475 C C . VAL A 1 171 ? 7.438 10.058 -1.036 1.00 82.25 171 VAL A C 1
ATOM 1477 O O . VAL A 1 171 ? 6.565 9.574 -0.319 1.00 82.25 171 VAL A O 1
ATOM 1480 N N . ILE A 1 172 ? 8.668 10.309 -0.573 1.00 83.81 172 ILE A N 1
ATOM 1481 C CA . ILE A 1 172 ? 9.090 10.028 0.811 1.00 83.81 172 ILE A CA 1
ATOM 1482 C C . ILE A 1 172 ? 8.257 10.828 1.821 1.00 83.81 172 ILE A C 1
ATOM 1484 O O . ILE A 1 172 ? 7.905 10.299 2.879 1.00 83.81 172 ILE A O 1
ATOM 1488 N N . LEU A 1 173 ? 7.932 12.084 1.508 1.00 84.38 173 LEU A N 1
ATOM 1489 C CA . LEU A 1 173 ? 7.112 12.939 2.365 1.00 84.38 173 LEU A CA 1
ATOM 1490 C C . LEU A 1 173 ? 5.641 12.513 2.370 1.00 84.38 173 LEU A C 1
ATOM 1492 O O . LEU A 1 173 ? 5.056 12.393 3.446 1.00 84.38 173 LEU A O 1
ATOM 1496 N N . GLU A 1 174 ? 5.063 12.245 1.198 1.00 85.81 174 GLU A N 1
ATOM 1497 C CA . GLU A 1 174 ? 3.669 11.798 1.058 1.00 85.81 174 GLU A CA 1
ATOM 1498 C C . GLU A 1 174 ? 3.433 10.458 1.763 1.00 85.81 174 GLU A C 1
ATOM 1500 O O . GLU A 1 174 ? 2.436 10.273 2.457 1.00 85.81 174 GLU A O 1
ATOM 1505 N N . TRP A 1 175 ? 4.394 9.539 1.669 1.00 88.19 175 TRP A N 1
ATOM 1506 C CA . TRP A 1 175 ? 4.286 8.190 2.226 1.00 88.19 175 TRP A CA 1
ATOM 1507 C C . TRP A 1 175 ? 5.014 8.018 3.560 1.00 88.19 175 TRP A C 1
ATOM 1509 O O . TRP A 1 175 ? 5.306 6.891 3.976 1.00 88.19 175 TRP A O 1
ATOM 1519 N N . LYS A 1 176 ? 5.280 9.120 4.273 1.00 87.00 176 LYS A N 1
ATOM 1520 C CA . LYS A 1 176 ? 6.028 9.131 5.539 1.00 87.00 176 LYS A CA 1
ATOM 1521 C C . LYS A 1 176 ? 5.481 8.142 6.576 1.00 87.00 176 LYS A C 1
ATOM 1523 O O . LYS A 1 176 ? 6.270 7.516 7.277 1.00 87.00 176 LYS A O 1
ATOM 1528 N N . GLU A 1 177 ? 4.157 7.970 6.673 1.00 86.81 177 GLU A N 1
ATOM 1529 C CA . GLU A 1 177 ? 3.526 7.034 7.628 1.00 86.81 177 GLU A CA 1
ATOM 1530 C C . GLU A 1 177 ? 3.949 5.566 7.392 1.00 86.81 177 GLU A C 1
ATOM 1532 O O . GLU A 1 177 ? 3.995 4.754 8.327 1.00 86.81 177 GLU A O 1
ATOM 1537 N N . PHE A 1 178 ? 4.291 5.222 6.149 1.00 89.56 178 PHE A N 1
ATOM 1538 C CA . PHE A 1 178 ? 4.620 3.863 5.722 1.00 89.56 178 PHE A CA 1
ATOM 1539 C C . PHE A 1 178 ? 6.119 3.647 5.461 1.00 89.56 178 PHE A C 1
ATOM 1541 O O . PHE A 1 178 ? 6.531 2.507 5.224 1.00 89.56 178 PHE A O 1
ATOM 1548 N N . MET A 1 179 ? 6.946 4.695 5.532 1.00 86.56 179 MET A N 1
ATOM 1549 C CA . MET A 1 179 ? 8.386 4.584 5.296 1.00 86.56 179 MET A CA 1
ATOM 1550 C C . MET A 1 179 ? 9.127 3.784 6.375 1.00 86.56 179 MET A C 1
ATOM 1552 O O . MET A 1 179 ? 8.749 3.802 7.551 1.00 86.56 179 MET A O 1
ATOM 1556 N N . PRO A 1 180 ? 10.225 3.097 6.006 1.00 83.06 180 PRO A N 1
ATOM 1557 C CA . PRO A 1 180 ? 11.188 2.609 6.983 1.00 83.06 180 PRO A CA 1
ATOM 1558 C C . PRO A 1 180 ? 11.941 3.781 7.637 1.00 83.06 180 PRO A C 1
ATOM 1560 O O . PRO A 1 180 ? 12.114 4.833 7.031 1.00 83.06 180 PRO A O 1
ATOM 1563 N N . SER A 1 181 ? 12.443 3.590 8.860 1.00 81.75 181 SER A N 1
ATOM 1564 C CA . SER A 1 181 ? 13.150 4.646 9.609 1.00 81.75 181 SER A CA 1
ATOM 1565 C C . SER A 1 181 ? 14.445 5.112 8.938 1.00 81.75 181 SER A C 1
ATOM 1567 O O . SER A 1 181 ? 14.880 6.239 9.138 1.00 81.75 181 SER A O 1
ATOM 1569 N N . LYS A 1 182 ? 15.078 4.247 8.143 1.00 82.19 182 LYS A N 1
ATOM 1570 C CA . LYS A 1 182 ? 16.258 4.573 7.340 1.00 82.19 182 LYS A CA 1
ATOM 1571 C C . LYS A 1 182 ? 15.912 4.310 5.880 1.00 82.19 182 LYS A C 1
ATOM 1573 O O . LYS A 1 182 ? 15.635 3.169 5.511 1.00 82.19 182 LYS A O 1
ATOM 1578 N N . VAL A 1 183 ? 15.908 5.364 5.077 1.00 81.56 183 VAL A N 1
ATOM 1579 C CA . VAL A 1 183 ? 15.700 5.327 3.628 1.00 81.56 183 VAL A CA 1
ATOM 1580 C C . VAL A 1 183 ? 16.988 5.789 2.976 1.00 81.56 183 VAL A C 1
ATOM 1582 O O . VAL A 1 183 ? 17.630 6.714 3.457 1.00 81.56 183 VAL A O 1
ATOM 1585 N N . TRP A 1 184 ? 17.376 5.159 1.881 1.00 81.25 184 TRP A N 1
ATOM 1586 C CA . TRP A 1 184 ? 18.441 5.665 1.035 1.00 81.25 184 TRP A CA 1
ATOM 1587 C C . TRP A 1 184 ? 18.002 5.562 -0.417 1.00 81.25 184 TRP A C 1
ATOM 1589 O O . TRP A 1 184 ? 17.242 4.660 -0.773 1.00 81.25 184 TRP A O 1
ATOM 1599 N N . TYR A 1 185 ? 18.437 6.515 -1.229 1.00 77.69 185 TYR A N 1
ATOM 1600 C CA . TYR A 1 185 ? 18.239 6.487 -2.670 1.00 77.69 185 TYR A CA 1
ATOM 1601 C C . TYR A 1 185 ? 19.477 7.045 -3.369 1.00 77.69 185 TYR A C 1
ATOM 1603 O O . TYR A 1 185 ? 20.229 7.838 -2.795 1.00 77.69 185 TYR A O 1
ATOM 1611 N N . ASP A 1 186 ? 19.704 6.586 -4.594 1.00 73.50 186 ASP A N 1
ATOM 1612 C CA . ASP A 1 186 ? 20.866 6.969 -5.385 1.00 73.50 186 ASP A CA 1
ATOM 1613 C C . ASP A 1 186 ? 20.534 8.190 -6.268 1.00 73.50 186 ASP A C 1
ATOM 1615 O O . ASP A 1 186 ? 19.452 8.293 -6.846 1.00 73.50 186 ASP A O 1
ATOM 1619 N N . ILE A 1 187 ? 21.489 9.110 -6.371 1.00 75.00 187 ILE A N 1
ATOM 1620 C CA . ILE A 1 187 ? 21.517 10.305 -7.225 1.00 75.00 187 ILE A CA 1
ATOM 1621 C C . ILE A 1 187 ? 22.733 10.157 -8.162 1.00 75.00 187 ILE A C 1
ATOM 1623 O O . ILE A 1 187 ? 23.689 9.461 -7.805 1.00 75.00 187 ILE A O 1
ATOM 1627 N N . PRO A 1 188 ? 22.776 10.788 -9.352 1.00 68.62 188 PRO A N 1
ATOM 1628 C CA . PRO A 1 188 ? 23.975 10.760 -10.195 1.00 68.62 188 PRO A CA 1
ATOM 1629 C C . PRO A 1 188 ? 25.281 11.110 -9.456 1.00 68.62 188 PRO A C 1
ATOM 1631 O O . PRO A 1 188 ? 26.295 10.459 -9.692 1.00 68.62 188 PRO A O 1
ATOM 1634 N N . GLY A 1 189 ? 25.233 12.055 -8.508 1.00 70.81 189 GLY A N 1
ATOM 1635 C CA . GLY A 1 189 ? 26.378 12.483 -7.693 1.00 70.81 189 GLY A CA 1
ATOM 1636 C C . GLY A 1 189 ? 26.676 11.652 -6.435 1.00 70.81 189 GLY A C 1
ATOM 1637 O O . GLY A 1 189 ? 27.605 11.992 -5.712 1.00 70.81 189 GLY A O 1
ATOM 1638 N N . GLY A 1 190 ? 25.913 10.596 -6.126 1.00 76.12 190 GLY A N 1
ATOM 1639 C CA . GLY A 1 190 ? 26.151 9.781 -4.927 1.00 76.12 190 GLY A CA 1
ATOM 1640 C C . GLY A 1 190 ? 24.887 9.157 -4.340 1.00 76.12 190 GLY A C 1
ATOM 1641 O O . GLY A 1 190 ? 23.906 8.936 -5.037 1.00 76.12 190 GLY A O 1
ATOM 1642 N N . ARG A 1 191 ? 24.891 8.860 -3.039 1.00 80.12 191 ARG A N 1
ATOM 1643 C CA . ARG A 1 191 ? 23.73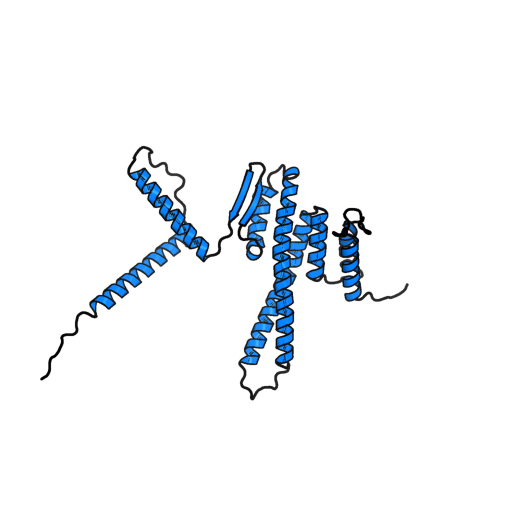9 8.280 -2.332 1.00 80.12 191 ARG A CA 1
ATOM 1644 C C . ARG A 1 191 ? 23.255 9.229 -1.247 1.00 80.12 191 ARG A C 1
ATOM 1646 O O . ARG A 1 191 ? 24.053 9.708 -0.448 1.00 80.12 191 ARG A O 1
ATOM 1653 N N . VAL A 1 192 ? 21.946 9.444 -1.174 1.00 80.81 192 VAL A N 1
ATOM 1654 C CA . VAL A 1 192 ? 21.317 10.236 -0.114 1.00 80.81 192 VAL A CA 1
ATOM 1655 C C . VAL A 1 192 ? 20.677 9.303 0.898 1.00 80.81 192 VAL A C 1
ATOM 1657 O O . VAL A 1 192 ? 19.793 8.518 0.563 1.00 80.81 192 VAL A O 1
ATOM 1660 N N . GLY A 1 193 ? 21.129 9.392 2.148 1.00 81.06 193 GLY A N 1
ATOM 1661 C CA . GLY A 1 193 ? 20.528 8.712 3.291 1.00 81.06 193 GLY A CA 1
ATOM 1662 C C . GLY A 1 193 ? 19.593 9.647 4.054 1.00 81.06 193 GLY A C 1
ATOM 1663 O O . GLY A 1 193 ? 20.009 10.701 4.525 1.00 81.06 193 GLY A O 1
ATOM 1664 N N . ILE A 1 194 ? 18.335 9.249 4.214 1.00 80.75 194 ILE A N 1
ATOM 1665 C CA . ILE A 1 194 ? 17.325 9.941 5.012 1.00 80.75 194 ILE A CA 1
ATOM 1666 C C . ILE A 1 194 ? 17.002 9.084 6.233 1.00 80.75 194 ILE A C 1
ATOM 1668 O O . ILE A 1 194 ? 16.601 7.924 6.122 1.00 80.75 194 ILE A O 1
ATOM 1672 N N . ILE A 1 195 ? 17.143 9.677 7.416 1.00 82.00 195 ILE A N 1
ATOM 1673 C CA . ILE A 1 195 ? 16.729 9.065 8.678 1.00 82.00 195 ILE A CA 1
ATOM 1674 C C . ILE A 1 195 ? 15.421 9.723 9.110 1.00 82.00 195 ILE A C 1
ATOM 1676 O O . ILE A 1 195 ? 15.394 10.884 9.522 1.00 82.00 195 ILE A O 1
ATOM 1680 N N . LEU A 1 196 ? 14.327 8.975 9.008 1.00 76.50 196 LEU A N 1
ATOM 1681 C CA . LEU A 1 196 ? 13.018 9.379 9.499 1.00 76.50 196 LEU A CA 1
ATOM 1682 C C . LEU A 1 196 ? 12.953 9.080 10.996 1.00 76.50 196 LEU A C 1
ATOM 1684 O O . LEU A 1 196 ? 12.765 7.937 11.408 1.00 76.50 196 LEU A O 1
ATOM 1688 N N . ARG A 1 197 ? 13.151 10.129 11.794 1.00 73.12 197 ARG A N 1
ATOM 1689 C CA . ARG A 1 197 ? 13.107 10.081 13.260 1.00 73.12 197 ARG A CA 1
ATOM 1690 C C . ARG A 1 197 ? 11.683 10.259 13.780 1.00 73.12 197 ARG A C 1
ATOM 1692 O O . ARG A 1 197 ? 10.898 11.019 13.198 1.00 73.12 197 ARG A O 1
ATOM 1699 N N . SER A 1 198 ? 11.377 9.592 14.891 1.00 69.06 198 SER A N 1
ATOM 1700 C CA . SER A 1 198 ? 10.190 9.900 15.696 1.00 69.06 198 SER A CA 1
ATOM 1701 C C . SER A 1 198 ? 10.278 11.322 16.277 1.00 69.06 198 SER A C 1
ATOM 1703 O O . SER A 1 198 ? 11.348 11.930 16.277 1.00 69.06 198 SER A O 1
ATOM 1705 N N . GLY A 1 199 ? 9.161 11.878 16.758 1.00 66.19 199 GLY A N 1
ATOM 1706 C CA . GLY A 1 199 ? 9.121 13.232 17.329 1.00 66.19 199 GLY A CA 1
ATOM 1707 C C . GLY A 1 199 ? 10.117 13.417 18.478 1.00 66.19 199 GLY A C 1
ATOM 1708 O O . GLY A 1 199 ? 10.911 14.350 18.453 1.00 66.19 199 GLY A O 1
ATOM 1709 N N . GLU A 1 200 ? 10.143 12.469 19.410 1.00 66.25 200 GLU A N 1
ATOM 1710 C CA . GLU A 1 200 ? 11.044 12.460 20.572 1.00 66.25 200 GLU A CA 1
ATOM 1711 C C . GLU A 1 200 ? 12.518 12.310 20.160 1.00 66.25 200 GLU A C 1
ATOM 1713 O O . GLU A 1 200 ? 13.383 13.073 20.583 1.00 66.25 200 GLU A O 1
ATOM 1718 N N . GLU A 1 201 ? 12.810 11.386 19.241 1.00 68.25 201 GLU A N 1
ATOM 1719 C CA . GLU A 1 201 ? 14.159 11.180 18.694 1.00 68.25 201 GLU A CA 1
ATOM 1720 C C . GLU A 1 201 ? 14.675 12.400 17.920 1.00 68.25 201 GLU A C 1
ATOM 1722 O O . GLU A 1 201 ? 15.884 12.632 17.839 1.00 68.25 201 GLU A O 1
ATOM 1727 N N . LYS A 1 202 ? 13.766 13.174 17.315 1.00 64.75 202 LYS A N 1
ATOM 1728 C CA . LYS A 1 202 ? 14.105 14.419 16.631 1.00 64.75 202 LYS A CA 1
ATOM 1729 C C . LYS A 1 202 ? 14.552 15.483 17.628 1.00 64.75 202 LYS A C 1
ATOM 1731 O O . LYS A 1 202 ? 15.541 16.146 17.335 1.00 64.75 202 LYS A O 1
ATOM 1736 N N . GLU A 1 203 ? 13.870 15.621 18.765 1.00 66.31 203 GLU A N 1
ATOM 1737 C CA . GLU A 1 203 ? 14.259 16.568 19.820 1.00 66.31 203 GLU A CA 1
ATOM 1738 C C . GLU A 1 203 ? 15.634 16.208 20.397 1.00 66.31 203 GLU A C 1
ATOM 1740 O O . GLU A 1 203 ? 16.544 17.028 20.352 1.00 66.31 203 GLU A O 1
ATOM 1745 N N . ILE A 1 204 ? 15.849 14.940 20.765 1.00 72.88 204 ILE A N 1
ATOM 1746 C CA . ILE A 1 204 ? 17.144 14.463 21.286 1.00 72.88 204 ILE A CA 1
ATOM 1747 C C . ILE A 1 204 ? 18.281 14.693 20.283 1.00 72.88 204 ILE A C 1
ATOM 1749 O O . ILE A 1 204 ? 19.395 15.063 20.658 1.00 72.88 204 ILE A O 1
ATOM 1753 N N . TYR A 1 205 ? 18.035 14.437 18.995 1.00 69.56 205 TYR A N 1
ATOM 1754 C CA . TYR A 1 205 ? 19.041 14.680 17.967 1.00 69.56 205 TYR A CA 1
ATOM 1755 C C . TYR A 1 205 ? 19.348 16.170 17.816 1.00 69.56 205 TYR A C 1
ATOM 1757 O O . TYR A 1 205 ? 20.519 16.518 17.703 1.00 69.56 205 TYR A O 1
ATOM 1765 N N . GLN A 1 206 ? 18.321 17.027 17.823 1.00 71.69 206 GLN A N 1
ATOM 1766 C CA . GLN A 1 206 ? 18.491 18.477 17.736 1.00 71.69 206 GLN A CA 1
ATOM 1767 C C . GLN A 1 206 ? 19.325 19.003 18.904 1.00 71.69 206 GLN A C 1
ATOM 1769 O O . GLN A 1 206 ? 20.314 19.690 18.658 1.00 71.69 206 GLN A O 1
ATOM 1774 N N . ASP A 1 207 ? 19.014 18.583 20.130 1.00 73.25 207 ASP A N 1
ATOM 1775 C CA . ASP A 1 207 ? 19.757 18.976 21.329 1.00 73.25 207 ASP A CA 1
ATOM 1776 C C . ASP A 1 207 ? 21.219 18.514 21.259 1.00 73.25 207 ASP A C 1
ATOM 1778 O O . ASP A 1 207 ? 22.138 19.299 21.485 1.00 73.25 207 ASP A O 1
ATOM 1782 N N . LYS A 1 208 ? 21.472 17.262 20.848 1.00 74.12 208 LYS A N 1
ATOM 1783 C CA . LYS A 1 208 ? 22.844 16.757 20.653 1.00 74.12 208 LYS A CA 1
ATOM 1784 C C . LYS A 1 208 ? 23.609 17.542 19.590 1.00 74.12 208 LYS A C 1
ATOM 1786 O O . LYS A 1 208 ? 24.775 17.856 19.801 1.00 74.12 208 LYS A O 1
ATOM 1791 N N . THR A 1 209 ? 22.980 17.852 18.455 1.00 70.62 209 THR A N 1
ATOM 1792 C CA . THR A 1 209 ? 23.630 18.648 17.404 1.00 70.62 209 THR A CA 1
ATOM 1793 C C . THR A 1 209 ? 23.908 20.076 17.851 1.00 70.62 209 THR A C 1
ATOM 1795 O O . THR A 1 209 ? 24.992 20.573 17.569 1.00 70.62 209 THR A O 1
ATOM 1798 N N . MET A 1 210 ? 22.983 20.705 18.584 1.00 65.38 210 MET A N 1
ATOM 1799 C CA . MET A 1 210 ? 23.182 22.046 19.135 1.00 65.38 210 MET A CA 1
ATOM 1800 C C . MET A 1 210 ? 24.332 22.060 20.140 1.00 65.38 210 MET A C 1
ATOM 1802 O O . MET A 1 210 ? 25.217 22.892 20.017 1.00 65.38 210 MET A O 1
ATOM 1806 N N . ASN A 1 211 ? 24.409 21.074 21.037 1.00 70.88 211 ASN A N 1
ATOM 1807 C CA . ASN A 1 211 ? 25.502 20.981 22.007 1.00 70.88 211 ASN A CA 1
ATOM 1808 C C . ASN A 1 211 ? 26.879 20.791 21.347 1.00 70.88 211 ASN A C 1
ATOM 1810 O O . ASN A 1 211 ? 27.863 21.362 21.808 1.00 70.88 211 ASN A O 1
ATOM 1814 N N . ILE A 1 212 ? 26.966 19.998 20.270 1.00 67.75 212 ILE A N 1
ATOM 1815 C CA . ILE A 1 212 ? 28.214 19.820 19.505 1.00 67.75 212 ILE A CA 1
ATOM 1816 C C . ILE A 1 212 ? 28.602 21.123 18.792 1.00 67.75 212 ILE A C 1
ATOM 1818 O O . ILE A 1 212 ? 29.779 21.469 18.750 1.00 67.75 212 ILE A O 1
ATOM 1822 N N . MET A 1 213 ? 27.628 21.850 18.241 1.00 57.03 213 MET A N 1
ATOM 1823 C CA . MET A 1 213 ? 27.868 23.127 17.562 1.00 57.03 213 MET A CA 1
ATOM 1824 C C . MET A 1 213 ? 28.275 24.226 18.548 1.00 57.03 213 MET A C 1
ATOM 1826 O O . MET A 1 213 ? 29.265 24.894 18.294 1.00 57.03 213 MET A O 1
ATOM 1830 N N . ASP A 1 214 ? 27.624 24.329 19.708 1.00 65.94 214 ASP A N 1
ATOM 1831 C CA . ASP A 1 214 ? 28.011 25.251 20.785 1.00 65.94 214 ASP A CA 1
ATOM 1832 C C . ASP A 1 214 ? 29.410 24.928 21.336 1.00 65.94 214 ASP A C 1
ATOM 1834 O O . ASP A 1 214 ? 30.176 25.826 21.690 1.00 65.94 214 ASP A O 1
ATOM 1838 N N . ALA A 1 215 ? 29.771 23.642 21.413 1.00 63.31 215 ALA A N 1
ATOM 1839 C CA . ALA A 1 215 ? 31.121 23.225 21.781 1.00 63.31 215 ALA A CA 1
ATOM 1840 C C . ALA A 1 215 ? 32.149 23.636 20.713 1.00 63.31 215 ALA A C 1
ATOM 1842 O O . ALA A 1 215 ? 33.207 24.158 21.061 1.00 63.31 215 ALA A O 1
ATOM 1843 N N . ASN A 1 216 ? 31.828 23.463 19.428 1.00 61.97 216 ASN A N 1
ATOM 1844 C CA . ASN A 1 216 ? 32.686 23.900 18.328 1.00 61.97 216 ASN A CA 1
ATOM 1845 C C . ASN A 1 216 ? 32.815 25.431 18.268 1.00 61.97 216 ASN A C 1
ATOM 1847 O O . ASN A 1 216 ? 33.921 25.924 18.073 1.00 61.97 216 ASN A O 1
ATOM 1851 N N . ASP A 1 217 ? 31.741 26.184 18.510 1.00 59.53 217 ASP A N 1
ATOM 1852 C CA . ASP A 1 217 ? 31.751 27.652 18.553 1.00 59.53 217 ASP A CA 1
ATOM 1853 C C . ASP A 1 217 ? 32.581 28.181 19.731 1.00 59.53 217 ASP A C 1
ATOM 1855 O O . ASP A 1 217 ? 33.296 29.168 19.583 1.00 59.53 217 ASP A O 1
ATOM 1859 N N . LYS A 1 218 ? 32.573 27.501 20.887 1.00 60.22 218 LYS A N 1
ATOM 1860 C CA . LYS A 1 218 ? 33.484 27.817 22.005 1.00 60.22 218 LYS A CA 1
ATOM 1861 C C . LYS A 1 218 ? 34.950 27.571 21.649 1.00 60.22 218 LYS A C 1
ATOM 1863 O O . LYS A 1 218 ? 35.815 28.347 22.043 1.00 60.22 218 LYS A O 1
ATOM 1868 N N . VAL A 1 219 ? 35.238 26.507 20.900 1.00 59.34 219 VAL A N 1
ATOM 1869 C CA . VAL A 1 219 ? 36.601 26.191 20.443 1.00 59.34 219 VAL A CA 1
ATOM 1870 C C . VAL A 1 219 ? 37.070 27.188 19.375 1.00 59.34 219 VAL A C 1
ATOM 1872 O O . VAL A 1 219 ? 38.205 27.654 19.437 1.00 59.34 219 VAL A O 1
ATOM 1875 N N . LEU A 1 220 ? 36.196 27.569 18.438 1.00 56.25 220 LEU A N 1
ATOM 1876 C CA . LEU A 1 220 ? 36.476 28.571 17.403 1.00 56.25 220 LEU A CA 1
ATOM 1877 C C . LEU A 1 220 ? 36.567 29.995 17.974 1.00 56.25 220 LEU A C 1
ATOM 1879 O O . LEU A 1 220 ? 37.405 30.772 17.533 1.00 56.25 220 LEU A O 1
ATOM 1883 N N . GLY A 1 221 ? 35.763 30.328 18.987 1.00 53.38 221 GLY A N 1
ATOM 1884 C CA . GLY A 1 221 ? 35.829 31.608 19.698 1.00 53.38 221 GLY A CA 1
ATOM 1885 C C . GLY A 1 221 ? 37.108 31.788 20.520 1.00 53.38 221 GLY A C 1
ATOM 1886 O O . GLY A 1 221 ? 37.571 32.914 20.679 1.00 53.38 221 GLY A O 1
ATOM 1887 N N . ASN A 1 222 ? 37.715 30.690 20.984 1.00 53.62 222 ASN A N 1
ATOM 1888 C CA . ASN A 1 222 ? 39.002 30.716 21.686 1.00 53.62 222 ASN A CA 1
ATOM 1889 C C . ASN A 1 222 ? 40.210 30.799 20.734 1.00 53.62 222 ASN A C 1
ATOM 1891 O O . ASN A 1 222 ? 41.263 31.281 21.140 1.00 53.62 222 ASN A O 1
ATOM 1895 N N . ASN A 1 223 ? 40.059 30.377 19.474 1.00 51.81 223 ASN A N 1
ATOM 1896 C CA . ASN A 1 223 ? 41.088 30.460 18.436 1.00 51.81 223 ASN A CA 1
ATOM 1897 C C . ASN A 1 223 ? 40.613 31.391 17.310 1.00 51.81 223 ASN A C 1
ATOM 1899 O O . ASN A 1 223 ? 40.221 30.946 16.230 1.00 51.81 223 ASN A O 1
ATOM 1903 N N . SER A 1 224 ? 40.648 32.698 17.567 1.00 47.16 224 SER A N 1
ATOM 1904 C CA . SER A 1 224 ? 40.297 33.751 16.610 1.00 47.16 224 SER A CA 1
ATOM 1905 C C . SER A 1 224 ? 41.240 33.763 15.397 1.00 47.16 224 SER A C 1
ATOM 1907 O O . SER A 1 224 ? 42.219 34.507 15.366 1.00 47.16 224 SER A O 1
ATOM 1909 N N . LEU A 1 225 ? 40.951 32.940 14.388 1.00 48.19 225 LEU A N 1
ATOM 1910 C CA . LEU A 1 225 ? 41.651 32.946 13.095 1.00 48.19 225 LEU A CA 1
ATOM 1911 C C . LEU A 1 225 ? 40.716 33.069 11.887 1.00 48.19 225 LEU A C 1
ATOM 1913 O O . LEU A 1 225 ? 41.199 33.149 10.761 1.00 48.19 225 LEU A O 1
ATOM 1917 N N . LEU A 1 226 ? 39.397 33.140 12.088 1.00 43.25 226 LEU A N 1
ATOM 1918 C CA . LEU A 1 226 ? 38.455 33.420 11.005 1.00 43.25 226 LEU A CA 1
ATOM 1919 C C . LEU A 1 226 ? 37.510 34.556 11.410 1.00 43.25 226 LEU A C 1
ATOM 1921 O O . LEU A 1 226 ? 36.861 34.456 12.454 1.00 43.25 226 LEU A O 1
ATOM 1925 N N . PRO A 1 227 ? 37.421 35.641 10.615 1.00 42.41 227 PRO A N 1
ATOM 1926 C CA . PRO A 1 227 ? 36.412 36.660 10.839 1.00 42.41 227 PRO A CA 1
ATOM 1927 C C . PRO A 1 227 ? 35.037 36.013 10.689 1.00 42.41 227 PRO A C 1
ATOM 1929 O O . PRO A 1 227 ? 34.845 35.141 9.839 1.00 42.41 227 PRO A O 1
ATOM 1932 N N . ALA A 1 228 ? 34.095 36.433 11.531 1.00 46.28 228 ALA A N 1
ATOM 1933 C CA . ALA A 1 228 ? 32.708 35.998 11.496 1.00 46.28 228 ALA A CA 1
ATOM 1934 C C . ALA A 1 228 ? 32.083 36.349 10.135 1.00 46.28 228 ALA A C 1
ATOM 1936 O O . ALA A 1 228 ? 31.488 37.409 9.964 1.00 46.28 228 ALA A O 1
ATOM 1937 N N . GLN A 1 229 ? 32.253 35.477 9.140 1.00 39.94 229 GLN A N 1
ATOM 1938 C CA . GLN A 1 229 ? 31.495 35.554 7.905 1.00 39.94 229 GLN A CA 1
ATOM 1939 C C . GLN A 1 229 ? 30.079 35.073 8.197 1.00 39.94 229 GLN A C 1
ATOM 1941 O O . GLN A 1 229 ? 29.804 33.885 8.377 1.00 39.94 229 GLN A O 1
ATOM 1946 N N . ASP A 1 230 ? 29.190 36.059 8.256 1.00 48.06 230 ASP A N 1
ATOM 1947 C CA . ASP A 1 230 ? 27.761 35.919 8.046 1.00 48.06 230 ASP A CA 1
ATOM 1948 C C . ASP A 1 230 ? 27.455 34.967 6.881 1.00 48.06 230 ASP A C 1
ATOM 1950 O O . ASP A 1 230 ? 28.016 35.080 5.791 1.00 48.06 230 ASP A O 1
ATOM 1954 N N . GLY A 1 231 ? 26.505 34.054 7.095 1.00 42.62 231 GLY A N 1
ATOM 1955 C CA . GLY A 1 231 ? 25.885 33.331 5.983 1.00 42.62 231 GLY A CA 1
ATOM 1956 C C . GLY A 1 231 ? 25.009 32.145 6.365 1.00 42.62 231 GLY A C 1
ATOM 1957 O O . GLY A 1 231 ? 23.927 31.999 5.813 1.00 42.62 231 GLY A O 1
ATOM 1958 N N . ASN A 1 232 ? 25.409 31.330 7.346 1.00 38.88 232 ASN A N 1
ATOM 1959 C CA . ASN A 1 232 ? 24.669 30.110 7.713 1.00 38.88 232 ASN A CA 1
ATOM 1960 C C . ASN A 1 232 ? 24.238 30.088 9.184 1.00 38.88 232 ASN A C 1
ATOM 1962 O O . ASN A 1 232 ? 24.259 29.052 9.848 1.00 38.88 232 ASN A O 1
ATOM 1966 N N . ARG A 1 233 ? 23.796 31.236 9.707 1.00 44.50 233 ARG A N 1
ATOM 1967 C CA . ARG A 1 233 ? 23.092 31.269 10.991 1.00 44.50 233 ARG A CA 1
ATOM 1968 C C . ARG A 1 233 ? 21.737 30.596 10.787 1.00 44.50 233 ARG A C 1
ATOM 1970 O O . ARG A 1 233 ? 20.917 31.084 10.012 1.00 44.50 233 ARG A O 1
ATOM 1977 N N . TYR A 1 234 ? 21.514 29.456 11.440 1.00 50.34 234 TYR A N 1
ATOM 1978 C CA . TYR A 1 234 ? 20.270 28.701 11.318 1.00 50.34 234 TYR A CA 1
ATOM 1979 C C . TYR A 1 234 ? 19.068 29.615 11.572 1.00 50.34 234 TYR A C 1
ATOM 1981 O O . TYR A 1 234 ? 18.811 30.043 12.700 1.00 50.34 234 TYR A O 1
ATOM 1989 N N . VAL A 1 235 ? 18.303 29.895 10.516 1.00 43.62 235 VAL A N 1
ATOM 1990 C CA . VAL A 1 235 ? 16.991 30.522 10.635 1.00 43.62 235 VAL A CA 1
ATOM 1991 C C . VAL A 1 235 ? 16.074 29.471 11.248 1.00 43.62 235 VAL A C 1
ATOM 1993 O O . VAL A 1 235 ? 15.398 28.714 10.551 1.00 43.62 235 VAL A O 1
ATOM 1996 N N . LEU A 1 236 ? 16.064 29.388 12.581 1.00 47.56 236 LEU A N 1
ATOM 1997 C CA . LEU A 1 236 ? 14.958 28.768 13.296 1.00 47.56 236 LEU A CA 1
ATOM 1998 C C . LEU A 1 236 ? 13.688 29.394 12.725 1.00 47.56 236 LEU A C 1
ATOM 2000 O O . LEU A 1 236 ? 13.512 30.614 12.763 1.00 47.56 236 LEU A O 1
ATOM 2004 N N . THR A 1 237 ? 12.802 28.572 12.165 1.00 51.16 237 THR A N 1
ATOM 2005 C CA . THR A 1 237 ? 11.513 29.082 11.688 1.00 51.16 237 THR A CA 1
ATOM 2006 C C . THR A 1 237 ? 10.849 29.858 12.833 1.00 51.16 237 THR A C 1
ATOM 2008 O O . THR A 1 237 ? 10.961 29.453 13.992 1.00 51.16 237 THR A O 1
ATOM 2011 N N . ARG A 1 238 ? 10.129 30.959 12.560 1.00 47.84 238 ARG A N 1
ATOM 2012 C CA . ARG A 1 238 ? 9.454 31.764 13.612 1.00 47.84 238 ARG A CA 1
ATOM 2013 C C . ARG A 1 238 ? 8.664 30.906 14.617 1.00 47.84 238 ARG A C 1
ATOM 2015 O O . ARG A 1 238 ? 8.534 31.272 15.781 1.00 47.84 238 ARG A O 1
ATOM 2022 N N . ARG A 1 239 ? 8.143 29.748 14.183 1.00 46.62 239 ARG A N 1
ATOM 2023 C CA . ARG A 1 239 ? 7.478 28.755 15.044 1.00 46.62 239 ARG A CA 1
ATOM 2024 C C . ARG A 1 239 ? 8.429 28.053 16.019 1.00 46.62 239 ARG A C 1
ATOM 2026 O O . ARG A 1 239 ? 8.062 27.895 17.177 1.00 46.62 239 ARG A O 1
ATOM 2033 N N . GLN A 1 240 ? 9.626 27.665 15.585 1.00 49.78 240 GLN A N 1
ATOM 2034 C CA . GLN A 1 240 ? 10.653 27.067 16.445 1.00 49.78 240 GLN A CA 1
ATOM 2035 C C . GLN A 1 240 ? 11.210 28.081 17.450 1.00 49.78 240 GLN A C 1
ATOM 2037 O O . GLN A 1 240 ? 11.351 27.742 18.620 1.00 49.78 240 GLN A O 1
ATOM 2042 N N . GLN A 1 241 ? 11.409 29.342 17.046 1.00 52.22 241 GLN A N 1
ATOM 2043 C CA . GLN A 1 241 ? 11.808 30.412 17.973 1.00 52.22 241 GLN A CA 1
ATOM 2044 C C . GLN A 1 241 ? 10.740 30.671 19.044 1.00 52.22 241 GLN A C 1
ATOM 2046 O O . GLN A 1 241 ? 11.063 30.766 20.228 1.00 52.22 241 GLN A O 1
ATOM 2051 N N . LYS A 1 242 ? 9.455 30.721 18.655 1.00 54.66 242 LYS A N 1
ATOM 2052 C CA . LYS A 1 242 ? 8.327 30.843 19.599 1.00 54.66 242 LYS A CA 1
ATOM 2053 C C . LYS A 1 242 ? 8.201 29.633 20.528 1.00 54.66 242 LYS A C 1
ATOM 2055 O O . LYS A 1 242 ? 7.852 29.797 21.692 1.00 54.66 242 LYS A O 1
ATOM 2060 N N . ALA A 1 243 ? 8.480 28.424 20.039 1.00 53.88 243 ALA A N 1
ATOM 2061 C CA . ALA A 1 243 ? 8.467 27.215 20.860 1.00 53.88 243 ALA A CA 1
ATOM 2062 C C . ALA A 1 243 ? 9.616 27.206 21.881 1.00 53.88 243 ALA A C 1
ATOM 2064 O O . ALA A 1 243 ? 9.379 26.898 23.046 1.00 53.88 243 ALA A O 1
ATOM 2065 N N . ALA A 1 244 ? 10.821 27.615 21.474 1.00 52.97 244 ALA A N 1
ATOM 2066 C CA . ALA A 1 244 ? 11.984 27.729 22.353 1.00 52.97 244 ALA A CA 1
ATOM 2067 C C . ALA A 1 244 ? 11.794 28.814 23.430 1.00 52.97 244 ALA A C 1
ATOM 2069 O O . ALA A 1 244 ? 11.997 28.550 24.611 1.00 52.97 244 ALA A O 1
ATOM 2070 N N . THR A 1 245 ? 11.297 30.001 23.061 1.00 56.59 245 THR A N 1
ATOM 2071 C CA . THR A 1 245 ? 10.982 31.073 24.031 1.00 56.59 245 THR A CA 1
ATOM 2072 C C . THR A 1 245 ? 9.839 30.699 24.974 1.00 56.59 245 THR A C 1
ATOM 2074 O O . THR A 1 245 ? 9.897 31.008 26.165 1.00 56.59 245 THR A O 1
ATOM 2077 N N . LYS A 1 246 ? 8.812 29.987 24.486 1.00 56.75 246 LYS A N 1
ATOM 2078 C CA . LYS A 1 246 ? 7.748 29.451 25.346 1.00 56.75 246 LYS A CA 1
ATOM 2079 C C . LYS A 1 246 ? 8.290 28.392 26.316 1.00 56.75 246 LYS A C 1
ATOM 2081 O O . LYS A 1 246 ? 7.897 28.417 27.476 1.00 56.75 246 LYS A O 1
ATOM 2086 N N . ARG A 1 247 ? 9.209 27.516 25.879 1.00 51.25 247 ARG A N 1
ATOM 2087 C CA . ARG A 1 247 ? 9.890 26.528 26.741 1.00 51.25 247 ARG A CA 1
ATOM 2088 C C . ARG A 1 247 ? 10.751 27.206 27.810 1.00 51.25 247 ARG A C 1
ATOM 2090 O O . ARG A 1 247 ? 10.568 26.884 28.976 1.00 51.25 247 ARG A O 1
ATOM 2097 N N . GLY A 1 248 ? 11.563 28.202 27.445 1.00 53.09 248 GLY A N 1
ATOM 2098 C CA . GLY A 1 248 ? 12.384 28.966 28.396 1.00 53.09 248 GLY A CA 1
ATOM 2099 C C . GLY A 1 248 ? 11.563 29.658 29.491 1.00 53.09 248 GLY A C 1
ATOM 2100 O O . GLY A 1 248 ? 11.951 29.656 30.655 1.00 53.09 248 GLY A O 1
ATOM 2101 N N . ARG A 1 249 ? 10.375 30.182 29.153 1.00 50.09 249 ARG A N 1
ATOM 2102 C CA . ARG A 1 249 ? 9.443 30.738 30.152 1.00 50.09 249 ARG A CA 1
ATOM 2103 C C . ARG A 1 249 ? 8.843 29.677 31.075 1.00 50.09 249 ARG A C 1
ATOM 2105 O O . ARG A 1 249 ? 8.648 29.949 32.252 1.00 50.09 249 ARG A O 1
ATOM 2112 N N . VAL A 1 250 ? 8.534 28.484 30.563 1.00 56.03 250 VAL A N 1
ATOM 2113 C CA . VAL A 1 250 ? 7.967 27.394 31.377 1.00 56.03 250 VAL A CA 1
ATOM 2114 C C . VAL A 1 250 ? 9.008 26.842 32.351 1.00 56.03 250 VAL A C 1
ATOM 2116 O O . VAL A 1 250 ? 8.681 26.649 33.518 1.00 56.03 250 VAL A O 1
ATOM 2119 N N . THR A 1 251 ? 10.254 26.652 31.911 1.00 54.91 251 THR A N 1
ATOM 2120 C CA . THR A 1 251 ? 11.349 26.189 32.778 1.00 54.91 251 THR A CA 1
ATOM 2121 C C . THR A 1 251 ? 11.710 27.219 33.845 1.00 54.91 251 THR A C 1
ATOM 2123 O O . THR A 1 251 ? 11.852 26.848 35.005 1.00 54.91 251 THR A O 1
ATOM 2126 N N . LEU A 1 252 ? 11.756 28.511 33.493 1.00 52.56 252 LEU A N 1
ATOM 2127 C CA . LEU A 1 252 ? 11.986 29.591 34.460 1.00 52.56 252 LEU A CA 1
ATOM 2128 C C . LEU A 1 252 ? 10.873 29.633 35.520 1.00 52.56 252 LEU A C 1
ATOM 2130 O O . LEU A 1 252 ? 11.145 29.705 36.712 1.00 52.56 252 LEU A O 1
ATOM 2134 N N . ASN A 1 253 ? 9.610 29.508 35.101 1.00 60.44 253 ASN A N 1
ATOM 2135 C CA . ASN A 1 253 ? 8.476 29.494 36.028 1.00 60.44 253 ASN A CA 1
ATOM 2136 C C . ASN A 1 253 ? 8.469 28.257 36.943 1.00 60.44 253 ASN A C 1
ATOM 2138 O O . ASN A 1 253 ? 8.026 28.352 38.084 1.00 60.44 253 ASN A O 1
ATOM 2142 N N . GLN A 1 254 ? 8.948 27.105 36.465 1.00 61.47 254 GLN A N 1
ATOM 2143 C CA . GLN A 1 254 ? 9.089 25.897 37.284 1.00 61.47 254 GLN A CA 1
ATOM 2144 C C . GLN A 1 254 ? 10.238 26.015 38.293 1.00 61.47 254 GLN A C 1
ATOM 2146 O O . GLN A 1 254 ? 10.068 25.596 39.434 1.00 61.47 254 GLN A O 1
ATOM 2151 N N . GLN A 1 255 ? 11.359 26.634 37.911 1.00 60.16 255 GLN A N 1
ATOM 2152 C CA . GLN A 1 255 ? 12.479 26.912 38.819 1.00 60.16 255 GLN A CA 1
ATOM 2153 C C . GLN A 1 255 ? 12.090 27.913 39.912 1.00 60.16 255 GLN A C 1
ATOM 2155 O O . GLN A 1 255 ? 12.292 27.630 41.088 1.00 60.16 255 GLN A O 1
ATOM 2160 N N . ILE A 1 256 ? 11.419 29.013 39.549 1.00 67.00 256 ILE A N 1
ATOM 2161 C CA . ILE A 1 256 ? 10.913 30.005 40.516 1.00 67.00 256 ILE A CA 1
ATOM 2162 C C . ILE A 1 256 ? 9.904 29.369 41.485 1.00 67.00 256 ILE A C 1
ATOM 2164 O O . ILE A 1 256 ? 9.857 29.723 42.663 1.00 67.00 256 ILE A O 1
ATOM 2168 N N . LYS A 1 257 ? 9.079 28.430 41.007 1.00 68.94 257 LYS A N 1
ATOM 2169 C CA . LYS A 1 257 ? 8.133 27.706 41.862 1.00 68.94 257 LYS A CA 1
ATOM 2170 C C . LYS A 1 257 ? 8.855 26.767 42.836 1.00 68.94 257 LYS A C 1
ATOM 2172 O O . LYS A 1 257 ? 8.545 26.792 44.019 1.00 68.94 257 LYS A O 1
ATOM 2177 N N . ALA A 1 258 ? 9.852 26.017 42.364 1.00 64.50 258 ALA A N 1
ATOM 2178 C CA . ALA A 1 258 ? 10.648 25.121 43.203 1.00 64.50 258 ALA A CA 1
ATOM 2179 C C . ALA A 1 258 ? 11.465 25.869 44.275 1.00 64.50 258 ALA A C 1
ATOM 2181 O O . ALA A 1 258 ? 11.558 25.402 45.408 1.00 64.50 258 ALA A O 1
ATOM 2182 N N . GLU A 1 259 ? 12.007 27.050 43.958 1.00 66.25 259 GLU A N 1
ATOM 2183 C CA . GLU A 1 259 ? 12.694 27.897 44.946 1.00 66.25 259 GLU A CA 1
ATOM 2184 C C . GLU A 1 259 ? 11.737 28.439 46.014 1.00 66.25 259 GLU A C 1
ATOM 2186 O O . GLU A 1 259 ? 12.081 28.456 47.196 1.00 66.25 259 GLU A O 1
ATOM 2191 N N . LYS A 1 260 ? 10.515 28.834 45.632 1.00 65.19 260 LYS A N 1
ATOM 2192 C CA . LYS A 1 260 ? 9.495 29.283 46.594 1.00 65.19 260 LYS A CA 1
ATOM 2193 C C . LYS A 1 260 ? 9.022 28.158 47.511 1.00 65.19 260 LYS A C 1
ATOM 2195 O O . LYS A 1 260 ? 8.889 28.385 48.712 1.00 65.19 260 LYS A O 1
ATOM 2200 N N . ASP A 1 261 ? 8.824 26.962 46.966 1.00 64.50 261 ASP A N 1
ATOM 2201 C CA . ASP A 1 261 ? 8.412 25.789 47.741 1.00 64.50 261 ASP A CA 1
ATOM 2202 C C . ASP A 1 261 ? 9.528 25.359 48.723 1.00 64.50 261 ASP A C 1
ATOM 2204 O O . ASP A 1 261 ? 9.245 25.017 49.869 1.00 64.50 261 ASP A O 1
ATOM 2208 N N . SER A 1 262 ? 10.806 25.490 48.337 1.00 59.62 262 SER A N 1
ATOM 2209 C CA . SER A 1 262 ? 11.953 25.238 49.227 1.00 59.62 262 SER A CA 1
ATOM 2210 C C . SER A 1 262 ? 12.152 26.309 50.308 1.00 59.62 262 SER A C 1
ATOM 2212 O O . SER A 1 262 ? 12.708 26.001 51.365 1.00 59.62 262 SER A O 1
ATOM 2214 N N . ALA A 1 263 ? 11.755 27.560 50.061 1.00 59.00 263 ALA A N 1
ATOM 2215 C CA . ALA A 1 263 ? 11.873 28.647 51.035 1.00 59.00 263 ALA A CA 1
ATOM 2216 C C . ALA A 1 263 ? 10.743 28.625 52.080 1.00 59.00 263 ALA A C 1
ATOM 2218 O O . ALA A 1 263 ? 10.978 28.955 53.241 1.00 59.00 263 ALA A O 1
ATOM 2219 N N . GLY A 1 264 ? 9.536 28.186 51.700 1.00 53.31 264 GLY A N 1
ATOM 2220 C CA . GLY A 1 264 ? 8.387 28.080 52.610 1.00 53.31 264 GLY A CA 1
ATOM 2221 C C . GLY A 1 264 ? 8.520 26.991 53.681 1.00 53.31 264 GLY A C 1
ATOM 2222 O O . GLY A 1 264 ? 7.850 27.058 54.705 1.00 53.31 264 GLY A O 1
ATOM 2223 N N . GLN A 1 265 ? 9.409 26.015 53.483 1.00 53.25 265 GLN A N 1
ATOM 2224 C CA . GLN A 1 265 ? 9.575 24.871 54.385 1.00 53.25 265 GLN A CA 1
ATOM 2225 C C . GLN A 1 265 ? 10.586 25.112 55.525 1.00 53.25 265 GLN A C 1
ATOM 2227 O O . GLN A 1 265 ? 10.748 24.257 56.386 1.00 53.25 265 GLN A O 1
ATOM 2232 N N . LYS A 1 266 ? 11.259 26.275 55.555 1.00 51.19 266 LYS A N 1
ATOM 2233 C CA . LYS A 1 266 ? 12.257 26.643 56.583 1.00 51.19 266 LYS A CA 1
ATOM 2234 C C . LYS A 1 266 ? 11.734 27.563 57.698 1.00 51.19 266 LYS A C 1
ATOM 2236 O O . LYS A 1 266 ? 12.524 28.003 58.525 1.00 51.19 266 LYS A O 1
ATOM 2241 N N . LEU A 1 267 ? 10.435 27.867 57.738 1.00 50.78 267 LEU A N 1
ATOM 2242 C CA . LEU A 1 267 ? 9.827 28.747 58.747 1.00 50.78 267 LEU A CA 1
ATOM 2243 C C . LEU A 1 267 ? 8.645 28.051 59.440 1.00 50.78 267 LEU A C 1
ATOM 2245 O O . LEU A 1 267 ? 7.492 28.425 59.250 1.00 50.78 267 LEU A O 1
ATOM 2249 N N . GLN A 1 268 ? 8.934 27.035 60.250 1.00 44.97 268 GLN A N 1
ATOM 2250 C CA . GLN A 1 268 ? 8.066 26.634 61.361 1.00 44.97 268 GLN A CA 1
ATOM 2251 C C . GLN A 1 268 ? 8.954 26.534 62.610 1.00 44.97 268 GLN A C 1
ATOM 2253 O O . GLN A 1 268 ? 9.829 25.671 62.630 1.00 44.97 268 GLN A O 1
ATOM 2258 N N . PRO A 1 269 ? 8.830 27.447 63.593 1.00 46.31 269 PRO A N 1
ATOM 2259 C CA . PRO A 1 269 ? 9.539 27.316 64.860 1.00 46.31 269 PRO A CA 1
ATOM 2260 C C . PRO A 1 269 ? 8.899 26.198 65.694 1.00 46.31 269 PRO A C 1
ATOM 2262 O O . PRO A 1 269 ? 7.676 26.163 65.836 1.00 46.31 269 PRO A O 1
ATOM 2265 N N . GLU A 1 270 ? 9.732 25.292 66.213 1.00 44.22 270 GLU A N 1
ATOM 2266 C CA . GLU A 1 270 ? 9.372 24.347 67.275 1.00 44.22 270 GLU A CA 1
ATOM 2267 C C . GLU A 1 270 ? 8.856 25.143 68.481 1.00 44.22 270 GLU A C 1
ATOM 2269 O O . GLU A 1 270 ? 9.546 26.017 69.008 1.00 44.22 270 GLU A O 1
ATOM 2274 N N . ILE A 1 271 ? 7.604 24.885 68.857 1.00 43.97 271 ILE A N 1
ATOM 2275 C CA . ILE A 1 271 ? 7.043 25.270 70.148 1.00 43.97 271 ILE A CA 1
ATOM 2276 C C . ILE A 1 271 ? 7.184 24.017 71.009 1.00 43.97 271 ILE A C 1
ATOM 2278 O O . ILE A 1 271 ? 6.480 23.034 70.775 1.00 43.97 271 ILE A O 1
ATOM 2282 N N . ASP A 1 272 ? 8.144 24.049 71.930 1.00 44.53 272 ASP A N 1
ATOM 2283 C CA . ASP A 1 272 ? 8.276 23.077 73.011 1.00 44.53 272 ASP A CA 1
ATOM 2284 C C . ASP A 1 272 ? 7.235 23.413 74.089 1.00 44.53 272 ASP A C 1
ATOM 2286 O O . ASP A 1 272 ? 7.288 24.496 74.674 1.00 44.53 272 ASP A O 1
ATOM 2290 N N . ASP A 1 273 ? 6.308 22.488 74.344 1.00 40.25 273 ASP A N 1
ATOM 2291 C CA . ASP A 1 273 ? 5.424 22.496 75.513 1.00 40.25 273 ASP A CA 1
ATOM 2292 C C . ASP A 1 273 ? 5.780 21.283 76.402 1.00 40.25 273 ASP A C 1
ATOM 2294 O O . ASP A 1 273 ? 5.491 20.136 76.043 1.00 40.25 273 ASP A O 1
ATOM 2298 N N . GLU A 1 274 ? 6.397 21.555 77.559 1.00 42.03 274 GLU A N 1
ATOM 2299 C CA . GLU A 1 274 ? 6.323 20.761 78.803 1.00 42.03 274 GLU A CA 1
ATOM 2300 C C . GLU A 1 274 ? 5.610 21.592 79.879 1.00 42.03 274 GLU A C 1
ATOM 2302 O O . GLU A 1 274 ? 5.926 22.800 80.004 1.00 42.03 274 GLU A O 1
#